Protein AF-A0A969IH11-F1 (afdb_monomer)

Secondary structure (DSSP, 8-state):
-TTTT----EE-SSSSTTGGGSTT-TTS-----TT-B-SS-HHHHSBTTBPPPTTS-SS-BHHHHHHHHHHHHHHTT-GGGEETT--EEEEEE-TT-BTTB--EEEEETTS-EEEES-------STTS----HHHHTT--SEEEEGGG---GGGGTT-EEEEE--SHHHHHHHHHHTTTSSEEEEE-SSPPP---GGGS---TT-------------------TTTT--S-------------------PPPSS--PEEEEE---

Solvent-accessible surface area (backbone atoms only — not comparable to full-atom values): 16886 Å² total; per-residue (Å²): 94,65,92,76,70,47,91,72,80,42,75,34,57,22,87,67,75,42,60,49,33,30,64,83,34,85,54,74,45,33,41,38,32,80,82,39,52,54,90,56,48,42,86,78,67,37,55,96,90,48,76,74,64,90,86,58,55,64,46,32,37,32,65,55,47,20,50,50,48,37,52,51,32,57,75,72,61,43,60,87,33,45,42,53,65,36,42,74,74,47,80,44,77,31,94,78,42,39,96,93,49,53,30,33,30,37,30,35,77,86,71,51,73,49,76,40,70,73,85,84,89,80,86,77,77,84,59,72,79,87,82,58,60,85,72,46,64,92,49,90,51,51,68,42,52,46,57,76,44,50,60,50,77,83,45,51,62,20,38,36,38,32,38,38,74,33,70,68,23,51,50,50,49,61,58,32,45,86,48,24,70,39,66,46,71,44,61,96,64,89,75,89,85,77,66,75,66,79,72,65,53,60,94,90,58,86,76,78,88,74,85,79,84,86,75,87,77,79,76,68,76,77,61,98,70,79,83,82,78,85,75,93,80,81,88,83,88,88,84,88,83,88,75,95,71,81,88,74,87,77,85,67,101,57,99,59,60,39,35,36,36,44,13,72,125

Sequence (265 aa):
MLEAGFDVTLYEIGSCVGGLWVYNNDNQRSSAYKTLHINTARDLTAFSDHPFRPDVQPFPNHRDMATYLRSYAERFGLVSRVRFNTRITRVNAAASYTPEKPRWQLETEHGETHEHDTVIVASGHLTKPLEVPMFRDGFKGRYLHSHYYKDPAEFAGQRICVVGVGNSALDIASDVCPAAERAVLVARSRPLIIPKLMFAGRSGIWPSLSTSRGCRWRCATVCCASLYGWCRATSASSVFRRRARRFTLRPTPTSSTISTIAAWW

Mean predicted aligned error: 12.08 Å

Nearest PDB structures (foldseek):
  7al4-assembly2_C  TM=9.121E-01  e=3.841E-13  Felis catus
  5nmx-assembly1_A-2  TM=8.747E-01  e=7.423E-12  Zonocerus variegatus
  6wpu-assembly1_A  TM=8.185E-01  e=4.346E-13  Allium sativum
  5nmw-assembly1_A-2  TM=8.897E-01  e=2.119E-11  Zonocerus variegatus
  1vqw-assembly1_B  TM=8.539E-01  e=1.121E-10  Schizosaccharomyces pombe

Structure (mmCIF, N/CA/C/O backbone):
data_AF-A0A969IH11-F1
#
_entry.id   AF-A0A969IH11-F1
#
loop_
_atom_site.group_PDB
_atom_site.id
_atom_site.type_symbol
_atom_site.label_atom_id
_atom_site.label_alt_id
_atom_site.label_comp_id
_atom_site.label_asym_id
_atom_site.label_entity_id
_atom_site.label_seq_id
_atom_site.pdbx_PDB_ins_code
_atom_site.Cartn_x
_atom_site.Cartn_y
_atom_site.Cartn_z
_atom_site.occupancy
_atom_site.B_iso_or_equiv
_atom_site.auth_seq_id
_atom_site.auth_comp_id
_atom_site.auth_asym_id
_atom_site.auth_atom_id
_atom_site.pdbx_PDB_model_num
ATOM 1 N N . MET A 1 1 ? -9.152 -8.380 17.990 1.00 92.56 1 MET A N 1
ATOM 2 C CA . MET A 1 1 ? -10.084 -7.397 18.592 1.00 92.56 1 MET A CA 1
ATOM 3 C C . MET A 1 1 ? -11.515 -7.906 18.554 1.00 92.56 1 MET A C 1
ATOM 5 O O . MET A 1 1 ? -12.026 -8.211 19.616 1.00 92.56 1 MET A O 1
ATOM 9 N N . LEU A 1 2 ? -12.131 -8.094 17.380 1.00 94.88 2 LEU A N 1
ATOM 10 C CA . LEU A 1 2 ? -13.502 -8.632 17.316 1.00 94.88 2 LEU A CA 1
ATOM 11 C C . LEU A 1 2 ? -13.642 -10.020 17.961 1.00 94.88 2 LEU A C 1
ATOM 13 O O . LEU A 1 2 ? -14.551 -10.228 18.749 1.00 94.88 2 LEU A O 1
ATOM 17 N N . GLU A 1 3 ? -12.704 -10.934 17.698 1.00 94.25 3 GLU A N 1
ATOM 18 C CA . GLU A 1 3 ? -12.667 -12.260 18.343 1.00 94.25 3 GLU A CA 1
ATOM 19 C C . GLU A 1 3 ? -12.571 -12.177 19.877 1.00 94.25 3 GLU A C 1
ATOM 21 O O . GLU A 1 3 ? -13.127 -13.005 20.585 1.00 94.25 3 GLU A O 1
ATOM 26 N N . ALA A 1 4 ? -11.925 -11.130 20.396 1.00 95.75 4 ALA A N 1
ATOM 27 C CA . ALA A 1 4 ? -11.818 -10.868 21.829 1.00 95.75 4 ALA A CA 1
ATOM 28 C C . ALA A 1 4 ? -13.012 -10.062 22.388 1.00 95.75 4 ALA A C 1
ATOM 30 O O . ALA A 1 4 ? -12.962 -9.613 23.528 1.00 95.75 4 ALA A O 1
ATOM 31 N N . GLY A 1 5 ? -14.072 -9.854 21.596 1.00 96.12 5 GLY A N 1
ATOM 32 C CA . GLY A 1 5 ? -15.312 -9.204 22.028 1.00 96.12 5 GLY A CA 1
ATOM 33 C C . GLY A 1 5 ? -15.284 -7.673 22.065 1.00 96.12 5 GLY A C 1
ATOM 34 O O . GLY A 1 5 ? -16.211 -7.070 22.596 1.00 96.12 5 GLY A O 1
ATOM 35 N N . PHE A 1 6 ? -14.254 -7.027 21.510 1.00 96.19 6 PHE A N 1
ATOM 36 C CA . PHE A 1 6 ? -14.197 -5.563 21.453 1.00 96.19 6 PHE A CA 1
ATOM 37 C C . PHE A 1 6 ? -15.127 -5.005 20.374 1.00 96.19 6 PHE A C 1
ATOM 39 O O . PHE A 1 6 ? -15.189 -5.548 19.267 1.00 96.19 6 PHE A O 1
ATOM 46 N N . ASP A 1 7 ? -15.762 -3.866 20.656 1.00 96.12 7 ASP A N 1
ATOM 47 C CA . ASP A 1 7 ? -16.355 -3.045 19.604 1.00 96.12 7 ASP A CA 1
ATOM 48 C C . ASP A 1 7 ? -15.259 -2.250 18.884 1.00 96.12 7 ASP A C 1
ATOM 50 O O . ASP A 1 7 ? -14.401 -1.625 19.508 1.00 96.12 7 ASP A O 1
ATOM 54 N N . VAL A 1 8 ? -15.242 -2.330 17.556 1.00 97.38 8 VAL A N 1
ATOM 55 C CA . VAL A 1 8 ? -14.145 -1.820 16.727 1.00 97.38 8 VAL A CA 1
ATOM 56 C C . VAL A 1 8 ? -14.706 -0.941 15.626 1.00 97.38 8 VAL A C 1
ATOM 58 O O . VAL A 1 8 ? -15.557 -1.379 14.848 1.00 97.38 8 VAL A O 1
ATOM 61 N N . THR A 1 9 ? -14.137 0.259 15.525 1.00 97.81 9 THR A N 1
ATOM 62 C CA . THR A 1 9 ? -14.270 1.163 14.380 1.00 97.81 9 THR A CA 1
ATOM 63 C C . THR A 1 9 ? -12.914 1.297 13.693 1.00 97.81 9 THR A C 1
ATOM 65 O O . THR A 1 9 ? -11.896 1.518 14.349 1.00 97.81 9 THR A O 1
ATOM 68 N N . LEU A 1 10 ? -12.893 1.160 12.370 1.00 97.94 10 LEU A N 1
ATOM 69 C CA . LEU A 1 10 ? -11.707 1.343 11.535 1.00 97.94 10 LEU A CA 1
ATOM 70 C C . LEU A 1 10 ? -11.838 2.670 10.781 1.00 97.94 10 LEU A C 1
ATOM 72 O O . LEU A 1 10 ? -12.921 2.994 10.304 1.00 97.94 10 LEU A O 1
ATOM 76 N N . TYR A 1 11 ? -10.745 3.413 10.635 1.00 97.94 11 TYR A N 1
ATOM 77 C CA . TYR A 1 11 ? -10.706 4.652 9.855 1.00 97.94 11 TYR A CA 1
ATOM 78 C C . TYR A 1 11 ? -9.736 4.480 8.688 1.00 97.94 11 TYR A C 1
ATOM 80 O O . TYR A 1 11 ? -8.573 4.132 8.901 1.00 97.94 11 TYR A O 1
ATOM 88 N N . GLU A 1 12 ? -10.212 4.711 7.467 1.00 97.62 12 GLU A N 1
ATOM 89 C CA . GLU A 1 12 ? -9.428 4.600 6.236 1.00 97.62 12 GLU A CA 1
ATOM 90 C C . GLU A 1 12 ? -9.580 5.883 5.417 1.00 97.62 12 GLU A C 1
ATOM 92 O O . GLU A 1 12 ? -10.676 6.418 5.263 1.00 97.62 12 GLU A O 1
ATOM 97 N N . ILE A 1 13 ? -8.462 6.376 4.884 1.00 96.69 13 ILE A N 1
ATOM 98 C CA . ILE A 1 13 ? -8.421 7.606 4.089 1.00 96.69 13 ILE A CA 1
ATOM 99 C C . ILE A 1 13 ? -8.955 7.410 2.668 1.00 96.69 13 ILE A C 1
ATOM 101 O O . ILE A 1 13 ? -9.423 8.374 2.075 1.00 96.69 13 ILE A O 1
ATOM 105 N N . GLY A 1 14 ? -8.847 6.205 2.108 1.00 96.19 14 GLY A N 1
ATOM 106 C CA . GLY A 1 14 ? -9.389 5.862 0.792 1.00 96.19 14 GLY A CA 1
ATOM 107 C C . GLY A 1 14 ? -10.811 5.311 0.843 1.00 96.19 14 GLY A C 1
ATOM 108 O O . GLY A 1 14 ? -11.419 5.179 1.910 1.00 96.19 14 GLY A O 1
ATOM 109 N N . SER A 1 15 ? -11.317 4.919 -0.325 1.00 96.88 15 SER A N 1
ATOM 110 C CA . SER A 1 15 ? -12.649 4.312 -0.475 1.00 96.88 15 SER A CA 1
ATOM 111 C C . SER A 1 15 ? -12.667 2.787 -0.351 1.00 96.88 15 SER A C 1
ATOM 113 O O . SER A 1 15 ? -13.733 2.175 -0.430 1.00 96.88 15 SER A O 1
ATOM 115 N N . CYS A 1 16 ? -11.508 2.138 -0.193 1.00 96.19 16 CYS A N 1
ATOM 116 C CA . CYS A 1 16 ? -11.437 0.681 -0.200 1.00 96.19 16 CYS A CA 1
ATOM 117 C C . CYS A 1 16 ? -10.335 0.094 0.688 1.00 96.19 16 CYS A C 1
ATOM 119 O O . CYS A 1 16 ? -9.309 0.710 0.972 1.00 96.19 16 CYS A O 1
ATOM 121 N N . VAL A 1 17 ? -10.548 -1.161 1.092 1.00 97.00 17 VAL A N 1
ATOM 122 C CA . VAL A 1 17 ? -9.555 -1.967 1.810 1.00 97.00 17 VAL A CA 1
ATOM 123 C C . VAL A 1 17 ? -8.437 -2.398 0.860 1.00 97.00 17 VAL A C 1
ATOM 125 O O . VAL A 1 17 ? -8.683 -2.780 -0.285 1.00 97.00 17 VAL A O 1
ATOM 128 N N . GLY A 1 18 ? -7.207 -2.407 1.376 1.00 95.62 18 GLY A N 1
ATOM 129 C CA . GLY A 1 18 ? -6.041 -3.008 0.721 1.00 95.62 18 GLY A CA 1
ATOM 130 C C . GLY A 1 18 ? -4.798 -2.119 0.726 1.00 95.62 18 GLY A C 1
ATOM 131 O O . GLY A 1 18 ? -3.691 -2.626 0.540 1.00 95.62 18 GLY A O 1
ATOM 132 N N . GLY A 1 19 ? -4.959 -0.814 0.973 1.00 95.75 19 GLY A N 1
ATOM 133 C CA . GLY A 1 19 ? -3.852 0.126 1.159 1.00 95.75 19 GLY A CA 1
ATOM 134 C C . GLY A 1 19 ? -2.856 0.099 -0.004 1.00 95.75 19 GLY A C 1
ATOM 135 O O . GLY A 1 19 ? -3.216 0.404 -1.142 1.00 95.75 19 GLY A O 1
ATOM 136 N N . LEU A 1 20 ? -1.612 -0.295 0.290 1.00 95.62 20 LEU A N 1
ATOM 137 C CA . LEU A 1 20 ? -0.512 -0.422 -0.674 1.00 95.62 20 LEU A CA 1
ATOM 138 C C . LEU A 1 20 ? -0.867 -1.280 -1.897 1.00 95.62 20 LEU A C 1
ATOM 140 O O . LEU A 1 20 ? -0.436 -0.971 -2.999 1.00 95.62 20 LEU A O 1
ATOM 144 N N . TRP A 1 21 ? -1.619 -2.364 -1.720 1.00 97.12 21 TRP A N 1
ATOM 145 C CA . TRP A 1 21 ? -1.827 -3.356 -2.781 1.00 97.12 21 TRP A CA 1
ATOM 146 C C . TRP A 1 21 ? -2.818 -2.905 -3.857 1.00 97.12 21 TRP A C 1
ATOM 148 O O . TRP A 1 21 ? -2.827 -3.433 -4.972 1.00 97.12 21 TRP A O 1
ATOM 158 N N . VAL A 1 22 ? -3.635 -1.898 -3.551 1.00 97.25 22 VAL A N 1
ATOM 159 C CA . VAL A 1 22 ? -4.550 -1.301 -4.521 1.00 97.25 22 VAL A CA 1
ATOM 160 C C . VAL A 1 22 ? -3.733 -0.407 -5.454 1.00 97.25 22 VAL A C 1
ATOM 162 O O . VAL A 1 22 ? -3.164 0.605 -5.045 1.00 97.25 22 VAL A O 1
ATOM 165 N N . TYR A 1 23 ? -3.633 -0.796 -6.722 1.00 95.75 23 TYR A N 1
ATOM 166 C CA . TYR A 1 23 ? -2.979 0.014 -7.749 1.00 95.75 23 TYR A CA 1
ATOM 167 C C . TYR A 1 23 ? -3.839 1.232 -8.082 1.00 95.75 23 TYR A C 1
ATOM 169 O O . TYR A 1 23 ? -5.051 1.100 -8.219 1.00 95.75 23 TYR A O 1
ATOM 177 N N . ASN A 1 24 ? -3.207 2.403 -8.205 1.00 93.12 24 ASN A N 1
ATOM 178 C CA . ASN A 1 24 ? -3.891 3.696 -8.337 1.00 93.12 24 ASN A CA 1
ATOM 179 C C . ASN A 1 24 ? -4.959 3.921 -7.254 1.00 93.12 24 ASN A C 1
ATOM 181 O O . ASN A 1 24 ? -6.045 4.414 -7.541 1.00 93.12 24 ASN A O 1
ATOM 185 N N . ASN A 1 25 ? -4.639 3.538 -6.013 1.00 95.31 25 ASN A N 1
ATOM 186 C CA . ASN A 1 25 ? -5.503 3.785 -4.865 1.00 95.31 25 ASN A CA 1
ATOM 187 C C . ASN A 1 25 ? -5.822 5.286 -4.747 1.00 95.31 25 ASN A C 1
ATOM 189 O O . ASN A 1 25 ? -4.922 6.128 -4.840 1.00 95.31 25 ASN A O 1
ATOM 193 N N . ASP A 1 26 ? -7.092 5.603 -4.517 1.00 95.00 26 ASP A N 1
ATOM 194 C CA . ASP A 1 26 ? -7.599 6.968 -4.381 1.00 95.00 26 ASP A CA 1
ATOM 195 C C . ASP A 1 26 ? -7.070 7.676 -3.129 1.00 95.00 26 ASP A C 1
ATOM 197 O O . ASP A 1 26 ? -7.027 8.904 -3.081 1.00 95.00 26 ASP A O 1
ATOM 201 N N . ASN A 1 27 ? -6.545 6.914 -2.167 1.00 91.88 27 ASN A N 1
ATOM 202 C CA . ASN A 1 27 ? -5.847 7.465 -1.015 1.00 91.88 27 ASN A CA 1
ATOM 203 C C . ASN A 1 27 ? -4.507 8.154 -1.337 1.00 91.88 27 ASN A C 1
ATOM 205 O O . ASN A 1 27 ? -3.906 8.751 -0.442 1.00 91.88 27 ASN A O 1
ATOM 209 N N . GLN A 1 28 ? -4.016 8.052 -2.580 1.00 88.94 28 GLN A N 1
ATOM 210 C CA . GLN A 1 28 ? -2.757 8.642 -3.064 1.00 88.94 28 GLN A CA 1
ATOM 211 C C . GLN A 1 28 ? -1.500 8.217 -2.282 1.00 88.94 28 GLN A C 1
ATOM 213 O O . GLN A 1 28 ? -0.451 8.847 -2.395 1.00 88.94 28 GLN A O 1
ATOM 218 N N . ARG A 1 29 ? -1.578 7.146 -1.484 1.00 91.69 29 ARG A N 1
ATOM 219 C CA . ARG A 1 29 ? -0.455 6.623 -0.686 1.00 91.69 29 ARG A CA 1
ATOM 220 C C . ARG A 1 29 ? 0.123 5.322 -1.225 1.00 91.69 29 ARG A C 1
ATOM 222 O O . ARG A 1 29 ? 1.175 4.882 -0.762 1.00 91.69 29 ARG A O 1
ATOM 229 N N . SER A 1 30 ? -0.565 4.691 -2.172 1.00 93.94 30 SER A N 1
ATOM 230 C CA . SER A 1 30 ? -0.134 3.429 -2.764 1.00 93.94 30 SER A CA 1
ATOM 231 C C . SER A 1 30 ? 1.056 3.610 -3.711 1.00 93.94 30 SER A C 1
ATOM 233 O O . SER A 1 30 ? 0.957 4.248 -4.765 1.00 93.94 30 SER A O 1
ATOM 235 N N . SER A 1 31 ? 2.162 2.947 -3.375 1.00 93.88 31 SER A N 1
ATOM 236 C CA . SER A 1 31 ? 3.339 2.799 -4.233 1.00 93.88 31 SER A CA 1
ATOM 237 C C . SER A 1 31 ? 3.291 1.561 -5.132 1.00 93.88 31 SER A C 1
ATOM 239 O O . SER A 1 31 ? 4.293 1.234 -5.765 1.00 93.88 31 SER A O 1
ATOM 241 N N . ALA A 1 32 ? 2.146 0.872 -5.236 1.00 96.19 32 ALA A N 1
ATOM 242 C CA . ALA A 1 32 ? 2.030 -0.245 -6.166 1.00 96.19 32 ALA A CA 1
ATOM 243 C C . ALA A 1 32 ? 2.231 0.212 -7.614 1.00 96.19 32 ALA A C 1
ATOM 245 O O . ALA A 1 32 ? 1.678 1.228 -8.052 1.00 96.19 32 ALA A O 1
ATOM 246 N N . TYR A 1 33 ? 2.984 -0.596 -8.352 1.00 96.44 33 TYR A N 1
ATOM 247 C CA . TYR A 1 33 ? 3.178 -0.517 -9.794 1.00 96.44 33 TYR A CA 1
ATOM 248 C C . TYR A 1 33 ? 2.605 -1.767 -10.466 1.00 96.44 33 TYR A C 1
ATOM 250 O O . TYR A 1 33 ? 2.371 -2.790 -9.822 1.00 96.44 33 TYR A O 1
ATOM 258 N N . LYS A 1 34 ? 2.340 -1.677 -11.770 1.00 96.81 34 LYS A N 1
ATOM 259 C CA . LYS A 1 34 ? 1.560 -2.665 -12.535 1.00 96.81 34 LYS A CA 1
ATOM 260 C C . LYS A 1 34 ? 2.131 -4.087 -12.487 1.00 96.81 34 LYS A C 1
ATOM 262 O O . LYS A 1 34 ? 1.384 -5.058 -12.535 1.00 96.81 34 LYS A O 1
ATOM 267 N N . THR A 1 35 ? 3.448 -4.197 -12.397 1.00 96.50 35 THR A N 1
ATOM 268 C CA . THR A 1 35 ? 4.234 -5.439 -12.360 1.00 96.50 35 THR A CA 1
ATOM 269 C C . THR A 1 35 ? 4.549 -5.913 -10.937 1.00 96.50 35 THR A C 1
ATOM 271 O O . THR A 1 35 ? 5.214 -6.935 -10.774 1.00 96.50 35 THR A O 1
ATOM 274 N N . LEU A 1 36 ? 4.063 -5.225 -9.894 1.00 97.00 36 LEU A N 1
ATOM 275 C CA . LEU A 1 36 ? 4.374 -5.553 -8.502 1.00 97.00 36 LEU A CA 1
ATOM 276 C C . LEU A 1 36 ? 3.849 -6.944 -8.123 1.00 97.00 36 LEU A C 1
ATOM 278 O O . LEU A 1 36 ? 2.645 -7.213 -8.180 1.00 97.00 36 LEU A O 1
ATOM 282 N N . HIS A 1 37 ? 4.768 -7.787 -7.655 1.00 96.25 37 HIS A N 1
ATOM 283 C CA . HIS A 1 37 ? 4.487 -9.074 -7.029 1.00 96.25 37 HIS A CA 1
ATOM 284 C C . HIS A 1 37 ? 5.099 -9.107 -5.639 1.00 96.25 37 HIS A C 1
ATOM 286 O O . HIS A 1 37 ? 6.206 -8.607 -5.426 1.00 96.25 37 HIS A O 1
ATOM 292 N N . ILE A 1 38 ? 4.424 -9.771 -4.708 1.00 94.69 38 ILE A N 1
ATOM 293 C CA . ILE A 1 38 ? 4.992 -9.997 -3.385 1.00 94.69 38 ILE A CA 1
ATOM 294 C C . ILE A 1 38 ? 6.293 -10.819 -3.471 1.00 94.69 38 ILE A C 1
ATOM 296 O O . ILE A 1 38 ? 6.541 -11.569 -4.425 1.00 94.69 38 ILE A O 1
ATOM 300 N N . ASN A 1 39 ? 7.182 -10.628 -2.501 1.00 92.56 39 ASN A N 1
ATOM 301 C CA . ASN A 1 39 ? 8.475 -11.310 -2.422 1.00 92.56 39 ASN A CA 1
ATOM 302 C C . ASN A 1 39 ? 8.447 -12.586 -1.560 1.00 92.56 39 ASN A C 1
ATOM 304 O O . ASN A 1 39 ? 9.386 -13.373 -1.630 1.00 92.56 39 ASN A O 1
ATOM 308 N N . THR A 1 40 ? 7.379 -12.812 -0.799 1.00 92.19 40 THR A N 1
ATOM 309 C CA . THR A 1 40 ? 7.124 -14.012 0.008 1.00 92.19 40 THR A CA 1
ATOM 310 C C . THR A 1 40 ? 6.112 -14.930 -0.676 1.00 92.19 40 THR A C 1
ATOM 312 O O . THR A 1 40 ? 5.247 -14.472 -1.418 1.00 92.19 40 THR A O 1
ATOM 315 N N . ALA A 1 41 ? 6.213 -16.241 -0.449 1.00 92.94 41 ALA A N 1
ATOM 316 C CA . ALA A 1 41 ? 5.248 -17.189 -1.005 1.00 92.94 41 ALA A CA 1
ATOM 317 C C . ALA A 1 41 ? 3.837 -16.934 -0.441 1.00 92.94 41 ALA A C 1
ATOM 319 O O . ALA A 1 41 ? 3.694 -16.541 0.723 1.00 92.94 41 ALA A O 1
ATOM 320 N N . ARG A 1 42 ? 2.796 -17.193 -1.244 1.00 93.94 42 ARG A N 1
ATOM 321 C CA . ARG A 1 42 ? 1.388 -16.978 -0.861 1.00 93.94 42 ARG A CA 1
ATOM 322 C C . ARG A 1 42 ? 1.040 -17.717 0.433 1.00 93.94 42 ARG A C 1
ATOM 324 O O . ARG A 1 42 ? 0.462 -17.125 1.334 1.00 93.94 42 ARG A O 1
ATOM 331 N N . ASP A 1 43 ? 1.488 -18.965 0.564 1.00 91.12 43 ASP A N 1
ATOM 332 C CA . ASP A 1 43 ? 1.146 -19.833 1.695 1.00 91.12 43 ASP A CA 1
ATOM 333 C C . ASP A 1 43 ? 1.846 -19.383 2.992 1.00 91.12 43 ASP A C 1
ATOM 335 O O . ASP A 1 43 ? 1.360 -19.658 4.081 1.00 91.12 43 ASP A O 1
ATOM 339 N N . LEU A 1 44 ? 2.956 -18.639 2.881 1.00 93.56 44 LEU A N 1
ATOM 340 C CA . LEU A 1 44 ? 3.642 -18.009 4.019 1.0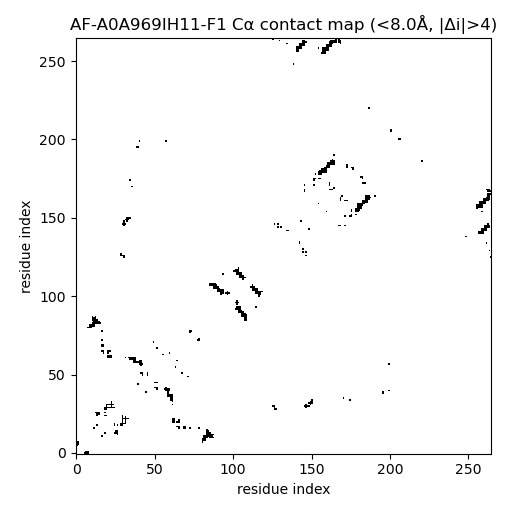0 93.56 44 LEU A CA 1
ATOM 341 C C . LEU A 1 44 ? 3.084 -16.622 4.363 1.00 93.56 44 LEU A C 1
ATOM 343 O O . LEU A 1 44 ? 3.362 -16.101 5.438 1.00 93.56 44 LEU A O 1
ATOM 347 N N . THR A 1 45 ? 2.359 -15.998 3.435 1.00 94.69 45 THR A N 1
ATOM 348 C CA . THR A 1 45 ? 1.797 -14.650 3.613 1.00 94.69 45 THR A CA 1
ATOM 349 C C . THR A 1 45 ? 0.337 -14.689 4.059 1.00 94.69 45 THR A C 1
ATOM 351 O O . THR A 1 45 ? -0.168 -13.705 4.596 1.00 94.69 45 THR A O 1
ATOM 354 N N . ALA A 1 46 ? -0.358 -15.799 3.812 1.00 96.88 46 ALA A N 1
ATOM 355 C CA . ALA A 1 46 ? -1.754 -15.961 4.181 1.00 96.88 46 ALA A CA 1
ATOM 356 C C . ALA A 1 46 ? -1.962 -15.745 5.688 1.00 96.88 46 ALA A C 1
ATOM 358 O O . ALA A 1 46 ? -1.122 -16.098 6.516 1.00 96.88 46 ALA A O 1
ATOM 359 N N . PHE A 1 47 ? -3.122 -15.195 6.033 1.00 97.44 47 PHE A N 1
ATOM 360 C CA . PHE A 1 47 ? -3.622 -15.219 7.395 1.00 97.44 47 PHE A CA 1
ATOM 361 C C . PHE A 1 47 ? -3.907 -16.681 7.735 1.00 97.44 47 PHE A C 1
ATOM 363 O O . PHE A 1 47 ? -4.366 -17.450 6.887 1.00 97.44 47 PHE A O 1
ATOM 370 N N . SER A 1 48 ? -3.614 -17.071 8.972 1.00 96.06 48 SER A N 1
ATOM 371 C CA . SER A 1 48 ? -3.660 -18.469 9.419 1.00 96.06 48 SER A CA 1
ATOM 372 C C . SER A 1 48 ? -5.018 -19.147 9.212 1.00 96.06 48 SER A C 1
ATOM 374 O O . SER A 1 48 ? -5.087 -20.364 9.081 1.00 96.06 48 SER A O 1
ATOM 376 N N . ASP A 1 49 ? -6.091 -18.366 9.181 1.00 96.31 49 ASP A N 1
ATOM 377 C CA . ASP A 1 49 ? -7.490 -18.778 9.098 1.00 96.31 49 ASP A CA 1
ATOM 378 C C . ASP A 1 49 ? -8.163 -18.399 7.765 1.00 96.31 49 ASP A C 1
ATOM 380 O O . ASP A 1 49 ? -9.379 -18.571 7.610 1.00 96.31 49 ASP A O 1
ATOM 384 N N . HIS A 1 50 ? -7.392 -17.896 6.793 1.00 97.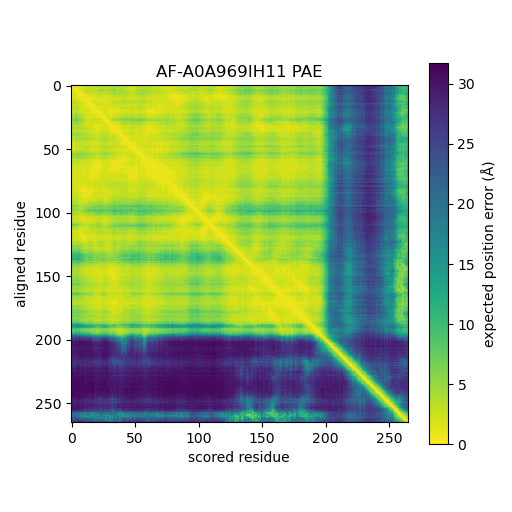31 50 HIS A N 1
ATOM 385 C CA . HIS A 1 50 ? -7.888 -17.482 5.480 1.00 97.31 50 HIS A CA 1
ATOM 386 C C . HIS A 1 50 ? -6.829 -17.713 4.391 1.00 97.31 50 HIS A C 1
ATOM 388 O O . HIS A 1 50 ? -5.988 -16.849 4.147 1.00 97.31 50 HIS A O 1
ATOM 394 N N . PRO A 1 51 ? -6.828 -18.876 3.718 1.00 97.06 51 PRO A N 1
ATOM 395 C CA . PRO A 1 51 ? -5.867 -19.157 2.657 1.00 97.06 51 PRO A CA 1
ATOM 396 C C . PRO A 1 51 ? -6.169 -18.361 1.377 1.00 97.06 51 PRO A C 1
ATOM 398 O O . PRO A 1 51 ? -7.306 -17.970 1.107 1.00 97.06 51 PRO A O 1
ATOM 401 N N . PHE A 1 52 ? -5.150 -18.174 0.534 1.00 97.06 52 PHE A N 1
ATOM 402 C CA . PHE A 1 52 ? -5.357 -17.699 -0.838 1.00 97.06 52 PHE A CA 1
ATOM 403 C C . PHE A 1 52 ? -6.181 -18.706 -1.650 1.00 97.06 52 PHE A C 1
ATOM 405 O O . PHE A 1 52 ? -6.160 -19.910 -1.387 1.00 97.06 52 PHE A O 1
ATOM 412 N N . ARG A 1 53 ? -6.861 -18.226 -2.698 1.00 95.06 53 ARG A N 1
ATOM 413 C CA . ARG A 1 53 ? -7.531 -19.123 -3.645 1.00 95.06 53 ARG A CA 1
ATOM 414 C C . ARG A 1 53 ? -6.511 -20.049 -4.335 1.00 95.06 53 ARG A C 1
ATOM 416 O O . ARG A 1 53 ? -5.398 -19.601 -4.631 1.00 95.06 53 ARG A O 1
ATOM 423 N N . PRO A 1 54 ? -6.877 -21.306 -4.655 1.00 92.81 54 PRO A N 1
ATOM 424 C CA . PRO A 1 54 ? -5.940 -22.281 -5.220 1.00 92.81 54 PRO A CA 1
ATOM 425 C C . PRO A 1 54 ? -5.292 -21.859 -6.546 1.00 92.81 54 PRO A C 1
ATOM 427 O O . PRO A 1 54 ? -4.161 -22.264 -6.819 1.00 92.81 54 PRO A O 1
ATOM 430 N N . ASP A 1 55 ? -5.985 -21.038 -7.340 1.00 94.25 55 ASP A N 1
ATOM 431 C CA . ASP A 1 55 ? -5.575 -20.552 -8.661 1.00 94.25 55 ASP A CA 1
ATOM 432 C C . ASP A 1 55 ? -4.596 -19.365 -8.627 1.00 94.25 55 ASP A C 1
ATOM 434 O O . ASP A 1 55 ? -4.006 -19.026 -9.653 1.00 94.25 55 ASP A O 1
ATOM 438 N N . VAL A 1 56 ? -4.371 -18.751 -7.461 1.00 95.25 56 VAL A N 1
ATOM 439 C CA . VAL A 1 56 ? -3.423 -17.635 -7.313 1.00 95.25 56 VAL A CA 1
ATOM 440 C C . VAL A 1 56 ? -1.990 -18.137 -7.487 1.00 95.25 56 VAL A C 1
ATOM 442 O O . VAL A 1 56 ? -1.596 -19.135 -6.900 1.00 95.25 56 VAL A O 1
ATOM 445 N N . GLN A 1 57 ? -1.158 -17.439 -8.247 1.00 94.25 57 GLN A N 1
ATOM 446 C CA . GLN A 1 57 ? 0.251 -17.814 -8.417 1.00 94.25 57 GLN A CA 1
ATOM 447 C C . GLN A 1 57 ? 1.036 -17.886 -7.080 1.00 94.25 57 GLN A C 1
ATOM 449 O O . GLN A 1 57 ? 0.675 -17.207 -6.117 1.00 94.25 57 GLN A O 1
ATOM 454 N N . PRO A 1 58 ? 2.152 -18.646 -7.000 1.00 93.94 58 PRO A N 1
ATOM 455 C CA . PRO A 1 58 ? 2.929 -18.790 -5.762 1.00 93.94 58 PRO A CA 1
ATOM 456 C C . PRO A 1 58 ? 3.419 -17.472 -5.149 1.00 93.94 58 PRO A C 1
ATOM 458 O O . PRO A 1 58 ? 3.566 -17.390 -3.934 1.00 93.94 58 PRO A O 1
ATOM 461 N N . PHE A 1 59 ? 3.648 -16.448 -5.975 1.00 95.56 59 PHE A N 1
ATOM 462 C CA . PHE A 1 59 ? 3.985 -15.088 -5.553 1.00 95.56 59 PHE A CA 1
ATOM 463 C C . PHE A 1 59 ? 2.914 -14.132 -6.090 1.00 95.56 59 PHE A C 1
ATOM 465 O O . PHE A 1 59 ? 3.062 -13.657 -7.211 1.00 95.56 59 PHE A O 1
ATOM 472 N N . PRO A 1 60 ? 1.819 -13.897 -5.348 1.00 96.88 60 PRO A N 1
ATOM 473 C CA . PRO A 1 60 ? 0.683 -13.090 -5.784 1.00 96.88 60 PRO A CA 1
ATOM 474 C C . PRO A 1 60 ? 1.090 -11.720 -6.345 1.00 96.88 60 PRO A C 1
ATOM 476 O O . PRO A 1 60 ? 1.978 -11.048 -5.805 1.00 96.88 60 PRO A O 1
ATOM 479 N N . ASN A 1 61 ? 0.421 -11.280 -7.413 1.00 97.19 61 ASN A N 1
ATOM 480 C CA . ASN A 1 61 ? 0.567 -9.901 -7.878 1.00 97.19 61 ASN A CA 1
ATOM 481 C C . ASN A 1 61 ? -0.242 -8.947 -6.983 1.00 97.19 61 ASN A C 1
ATOM 483 O O . ASN A 1 61 ? -1.019 -9.363 -6.120 1.00 97.19 61 ASN A O 1
ATOM 487 N N . HIS A 1 62 ? -0.089 -7.643 -7.202 1.00 97.62 62 HIS A N 1
ATOM 488 C CA . HIS A 1 62 ? -0.791 -6.644 -6.402 1.00 97.62 62 HIS A CA 1
ATOM 489 C C . HIS A 1 62 ? -2.332 -6.769 -6.449 1.00 97.62 62 HIS A C 1
ATOM 491 O O . HIS A 1 62 ? -3.000 -6.480 -5.457 1.00 97.62 62 HIS A O 1
ATOM 497 N N . ARG A 1 63 ? -2.914 -7.241 -7.564 1.00 97.38 63 ARG A N 1
ATOM 498 C CA . ARG A 1 63 ? -4.368 -7.451 -7.716 1.00 97.38 63 ARG A CA 1
ATOM 499 C C . ARG A 1 63 ? -4.840 -8.650 -6.907 1.00 97.38 63 ARG A C 1
ATOM 501 O O . ARG A 1 63 ? -5.874 -8.562 -6.244 1.00 97.38 63 ARG A O 1
ATOM 508 N N . ASP A 1 64 ? -4.070 -9.734 -6.935 1.00 97.94 64 ASP A N 1
ATOM 509 C CA . ASP A 1 64 ? -4.331 -10.937 -6.147 1.00 97.94 64 ASP A CA 1
ATOM 510 C C . ASP A 1 64 ? -4.299 -10.599 -4.649 1.00 97.94 64 ASP A C 1
ATOM 512 O O . ASP A 1 64 ? -5.213 -10.964 -3.912 1.00 97.94 64 ASP A O 1
ATOM 516 N N . MET A 1 65 ? -3.305 -9.814 -4.211 1.00 98.12 65 MET A N 1
ATOM 517 C CA . MET A 1 65 ? -3.200 -9.337 -2.826 1.00 98.12 65 MET A CA 1
ATOM 518 C C . MET A 1 65 ? -4.366 -8.427 -2.423 1.00 98.12 65 MET A C 1
ATOM 520 O O . MET A 1 65 ? -4.944 -8.611 -1.353 1.00 98.12 65 MET A O 1
ATOM 524 N N . ALA A 1 66 ? -4.746 -7.463 -3.267 1.00 97.81 66 ALA A N 1
ATOM 525 C CA . ALA A 1 66 ? -5.884 -6.585 -2.989 1.00 97.81 66 ALA A CA 1
ATOM 526 C C . ALA A 1 66 ? -7.202 -7.374 -2.887 1.00 97.81 66 ALA A C 1
ATOM 528 O O . ALA A 1 66 ? -8.000 -7.135 -1.980 1.00 97.81 66 ALA A O 1
ATOM 529 N N . THR A 1 67 ? -7.404 -8.349 -3.778 1.00 97.88 67 THR A N 1
ATOM 530 C CA . THR A 1 67 ? -8.570 -9.248 -3.761 1.00 97.88 67 THR A CA 1
ATOM 531 C C . THR A 1 67 ? -8.587 -10.099 -2.497 1.00 97.88 67 THR A C 1
ATOM 533 O O . THR A 1 67 ? -9.615 -10.207 -1.833 1.00 97.88 67 THR A O 1
ATOM 536 N N . TYR A 1 68 ? -7.436 -10.656 -2.125 1.00 98.31 68 TYR A N 1
ATOM 537 C CA . TYR A 1 68 ? -7.271 -11.449 -0.915 1.00 98.31 68 TYR A CA 1
ATOM 538 C C . TYR A 1 68 ? -7.617 -10.648 0.352 1.00 98.31 68 TYR A C 1
ATOM 540 O O . TYR A 1 68 ? -8.471 -11.076 1.129 1.00 98.31 68 TYR A O 1
ATOM 548 N N . LEU A 1 69 ? -7.047 -9.450 0.522 1.00 98.12 69 LEU A N 1
ATOM 549 C CA . LEU A 1 69 ? -7.316 -8.595 1.686 1.00 98.12 69 LEU A CA 1
ATOM 550 C C . LEU A 1 69 ? -8.782 -8.154 1.764 1.00 98.12 69 LEU A C 1
ATOM 552 O O . LEU A 1 69 ? -9.358 -8.123 2.851 1.00 98.12 69 LEU A O 1
ATOM 556 N N . ARG A 1 70 ? -9.402 -7.854 0.618 1.00 97.81 70 ARG A N 1
ATOM 557 C CA . ARG A 1 70 ? -10.834 -7.547 0.558 1.00 97.81 70 ARG A CA 1
ATOM 558 C C . ARG A 1 70 ? -11.682 -8.748 0.969 1.00 97.81 70 ARG A C 1
ATOM 560 O O . ARG A 1 70 ? -12.547 -8.594 1.821 1.00 97.81 70 ARG A O 1
ATOM 567 N N . SER A 1 71 ? -11.384 -9.936 0.441 1.00 98.00 71 SER A N 1
ATOM 568 C CA . SER A 1 71 ? -12.121 -11.160 0.783 1.00 98.00 71 SER A CA 1
ATOM 569 C C . SER A 1 71 ? -12.019 -11.509 2.271 1.00 98.00 71 SER A C 1
ATOM 571 O O . SER A 1 71 ? -12.994 -11.963 2.862 1.00 98.00 71 SER A O 1
ATOM 573 N N . TYR A 1 72 ? -10.867 -11.241 2.897 1.00 98.19 72 TYR A N 1
ATOM 574 C CA . TYR A 1 72 ? -10.698 -11.376 4.341 1.00 98.19 72 TYR A CA 1
ATOM 575 C C . TYR A 1 72 ? -11.608 -10.391 5.086 1.00 98.19 72 TYR A C 1
ATOM 577 O O . TYR A 1 72 ? -12.377 -10.781 5.963 1.00 98.19 72 TYR A O 1
ATOM 585 N N . ALA A 1 73 ? -11.574 -9.113 4.700 1.00 97.88 73 ALA A N 1
ATOM 586 C CA . ALA A 1 73 ? -12.407 -8.088 5.318 1.00 97.88 73 ALA A CA 1
ATOM 587 C C . ALA A 1 73 ? -13.910 -8.377 5.176 1.00 97.88 73 ALA A C 1
ATOM 589 O O . ALA A 1 73 ? -14.665 -8.133 6.114 1.00 97.88 73 ALA A O 1
ATOM 590 N N . GLU A 1 74 ? -14.350 -8.908 4.037 1.00 97.31 74 GLU A N 1
ATOM 591 C CA . GLU A 1 74 ? -15.742 -9.308 3.806 1.00 97.31 74 GLU A CA 1
ATOM 592 C C . GLU A 1 74 ? -16.126 -10.523 4.656 1.00 97.31 74 GLU A C 1
ATOM 594 O O . GLU A 1 74 ? -17.124 -10.474 5.375 1.00 97.31 74 GLU A O 1
ATOM 599 N N . ARG A 1 75 ? -15.306 -11.584 4.643 1.00 97.06 75 ARG A N 1
ATOM 600 C CA . ARG A 1 75 ? -15.568 -12.831 5.380 1.00 97.06 75 ARG A CA 1
ATOM 601 C C . ARG A 1 75 ? -15.752 -12.604 6.878 1.00 97.06 75 ARG A C 1
ATOM 603 O O . ARG A 1 75 ? -16.609 -13.237 7.487 1.00 97.06 75 ARG A O 1
ATOM 610 N N . PHE A 1 76 ? -14.959 -11.709 7.458 1.00 96.44 76 PHE A N 1
ATOM 611 C CA . PHE A 1 76 ? -14.987 -11.409 8.890 1.00 96.44 76 PHE A CA 1
ATOM 612 C C . PHE A 1 76 ? -15.821 -10.169 9.244 1.00 96.44 76 PHE A C 1
ATOM 614 O O . PHE A 1 76 ? -15.737 -9.673 10.367 1.00 96.44 76 PHE A O 1
ATOM 621 N N . GLY A 1 77 ? -16.622 -9.648 8.305 1.00 95.62 77 GLY A N 1
ATOM 622 C CA . GLY A 1 77 ? -17.527 -8.523 8.562 1.00 95.62 77 GLY A CA 1
ATOM 623 C C . GLY A 1 77 ? -16.811 -7.228 8.961 1.00 95.62 77 GLY A C 1
ATOM 624 O O . GLY A 1 77 ? -17.353 -6.427 9.719 1.00 95.62 77 GLY A O 1
ATOM 625 N N . LEU A 1 78 ? -15.579 -7.022 8.487 1.00 96.88 78 LEU A N 1
ATOM 626 C CA . LEU A 1 78 ? -14.785 -5.828 8.781 1.00 96.88 78 LEU A CA 1
ATOM 627 C C . LEU A 1 78 ? -15.228 -4.633 7.938 1.00 96.88 78 LEU A C 1
ATOM 629 O O . LEU A 1 78 ? -15.169 -3.509 8.421 1.00 96.88 78 LEU A O 1
ATOM 633 N N . VAL A 1 79 ? -15.688 -4.859 6.701 1.00 96.56 79 VAL A N 1
ATOM 634 C CA . VAL A 1 79 ? -16.028 -3.779 5.752 1.00 96.56 79 VAL A CA 1
ATOM 635 C C . VAL A 1 79 ? -17.077 -2.822 6.324 1.00 96.56 79 VAL A C 1
ATOM 637 O O . VAL A 1 79 ? -16.912 -1.612 6.217 1.00 96.56 79 VAL A O 1
ATOM 640 N N . SER A 1 80 ? -18.110 -3.339 6.994 1.00 95.88 80 SER A N 1
ATOM 641 C CA . SER A 1 80 ? -19.169 -2.525 7.611 1.00 95.88 80 SER A CA 1
ATOM 642 C C . SER A 1 80 ? -18.700 -1.700 8.815 1.00 95.88 80 SER A C 1
ATOM 644 O O . SER A 1 80 ? -19.410 -0.799 9.254 1.00 95.88 80 SER A O 1
ATOM 646 N N . ARG A 1 81 ? -17.511 -1.992 9.351 1.00 96.94 81 ARG A N 1
ATOM 647 C CA . ARG A 1 81 ? -16.897 -1.289 10.487 1.00 96.94 81 ARG A CA 1
ATOM 648 C C . ARG A 1 81 ? -15.875 -0.243 10.055 1.00 96.94 81 ARG A C 1
ATOM 650 O O . ARG A 1 81 ? -15.329 0.463 10.904 1.00 96.94 81 ARG A O 1
ATOM 657 N N . VAL A 1 82 ? -15.588 -0.156 8.756 1.00 97.94 82 VAL A N 1
ATOM 658 C CA . VAL A 1 82 ? -14.675 0.840 8.202 1.00 97.94 82 VAL A CA 1
ATOM 659 C C . VAL A 1 82 ? -15.439 2.115 7.877 1.00 97.94 82 VAL A C 1
ATOM 661 O O . VAL A 1 82 ? -16.377 2.123 7.085 1.00 97.94 82 VAL A O 1
ATOM 664 N N . ARG A 1 83 ? -14.978 3.220 8.453 1.00 97.56 83 ARG A N 1
ATOM 665 C CA . ARG A 1 83 ? -15.286 4.573 8.007 1.00 97.56 83 ARG A CA 1
ATOM 666 C C . ARG A 1 83 ? -14.285 4.951 6.922 1.00 97.56 83 ARG A C 1
ATOM 668 O O . ARG A 1 83 ? -13.148 5.325 7.212 1.00 97.56 83 ARG A O 1
ATOM 675 N N . PHE A 1 84 ? -14.703 4.758 5.675 1.00 97.81 84 PHE A N 1
ATOM 676 C CA . PHE A 1 84 ? -13.941 5.147 4.489 1.00 97.81 84 PHE A CA 1
ATOM 677 C C . PHE A 1 84 ? -13.926 6.665 4.310 1.00 97.81 84 PHE A C 1
ATOM 679 O O . PHE A 1 84 ? -14.744 7.373 4.900 1.00 97.81 84 PHE A O 1
ATOM 686 N N . ASN A 1 85 ? -13.008 7.156 3.475 1.00 97.00 85 ASN A N 1
ATOM 687 C CA . ASN A 1 85 ? -12.829 8.583 3.191 1.00 97.00 85 ASN A CA 1
ATOM 688 C C . ASN A 1 85 ? -12.708 9.437 4.467 1.00 97.00 85 ASN A C 1
ATOM 690 O O . ASN A 1 85 ? -13.180 10.567 4.514 1.00 97.00 85 ASN A O 1
ATOM 694 N N . THR A 1 86 ? -12.128 8.873 5.529 1.00 97.44 86 THR A N 1
ATOM 695 C CA . THR A 1 86 ? -12.041 9.518 6.840 1.00 97.44 86 THR A CA 1
ATOM 696 C C . THR A 1 86 ? -10.587 9.588 7.281 1.00 97.44 86 THR A C 1
ATOM 698 O O . THR A 1 86 ? -10.031 8.649 7.859 1.00 97.44 86 THR A O 1
ATOM 701 N N . ARG A 1 87 ? -9.942 10.727 7.022 1.00 97.00 87 ARG A N 1
ATOM 702 C CA . ARG A 1 87 ? -8.577 10.975 7.488 1.00 97.00 87 ARG A CA 1
ATOM 703 C C . ARG A 1 87 ? -8.555 11.411 8.936 1.00 97.00 87 ARG A C 1
ATOM 705 O O . ARG A 1 87 ? -9.052 12.480 9.260 1.00 97.00 87 ARG A O 1
ATOM 712 N N . ILE A 1 88 ? -7.858 10.644 9.768 1.00 97.88 88 ILE A N 1
ATOM 713 C CA . ILE A 1 88 ? -7.466 11.083 11.108 1.00 97.88 88 ILE A CA 1
ATOM 714 C C . ILE A 1 88 ? -6.231 11.985 11.003 1.00 97.88 88 ILE A C 1
ATOM 716 O O . ILE A 1 88 ? -5.203 11.584 10.448 1.00 97.88 88 ILE A O 1
ATOM 720 N N . THR A 1 89 ? -6.336 13.208 11.517 1.00 97.31 89 THR A N 1
ATOM 721 C CA . THR A 1 89 ? -5.271 14.224 11.503 1.00 97.31 89 THR A CA 1
ATOM 722 C C . THR A 1 89 ? -4.548 14.321 12.840 1.00 97.31 89 THR A C 1
ATOM 724 O O . THR A 1 89 ? -3.348 14.605 12.854 1.00 97.31 89 THR A O 1
ATOM 727 N N . ARG A 1 90 ? -5.241 14.047 13.955 1.00 97.50 90 ARG A N 1
ATOM 728 C CA . ARG A 1 90 ? -4.666 14.042 15.307 1.00 97.50 90 ARG A CA 1
ATOM 729 C C . ARG A 1 90 ? -5.222 12.911 16.164 1.00 97.50 90 ARG A C 1
ATOM 731 O O . ARG A 1 90 ? -6.370 12.502 16.010 1.00 97.50 90 ARG A O 1
ATOM 738 N N . VAL A 1 91 ? -4.385 12.446 17.088 1.00 97.69 91 VAL A N 1
ATOM 739 C CA . VAL A 1 91 ? -4.742 11.530 18.174 1.00 97.69 91 VAL A CA 1
ATOM 740 C C . VAL A 1 91 ? -4.180 12.131 19.456 1.00 97.69 91 VAL A C 1
ATOM 742 O O . VAL A 1 91 ? -2.963 12.240 19.594 1.00 97.69 91 VAL A O 1
ATOM 745 N N . ASN A 1 92 ? -5.057 12.537 20.367 1.00 97.00 92 ASN A N 1
ATOM 746 C CA . ASN A 1 92 ? -4.700 13.164 21.637 1.00 97.00 92 ASN A CA 1
ATOM 747 C C . ASN A 1 92 ? -5.311 12.377 22.802 1.00 97.00 92 ASN A C 1
ATOM 749 O O . ASN A 1 92 ? -6.293 11.656 22.624 1.00 97.00 92 ASN A O 1
ATOM 753 N N . ALA A 1 93 ? -4.767 12.540 24.008 1.00 96.94 93 ALA A N 1
ATOM 754 C CA . ALA A 1 93 ? -5.489 12.142 25.212 1.00 96.94 93 ALA A CA 1
ATOM 755 C C . ALA A 1 93 ? -6.765 12.996 25.333 1.00 96.94 93 ALA A C 1
ATOM 757 O O . ALA A 1 93 ? -6.716 14.213 25.143 1.00 96.94 93 ALA A O 1
ATOM 758 N N . ALA A 1 94 ? -7.903 12.362 25.608 1.00 96.44 94 ALA A N 1
ATOM 759 C CA . ALA A 1 94 ? -9.156 13.067 25.849 1.00 96.44 94 ALA A CA 1
ATOM 760 C C . ALA A 1 94 ? -9.105 13.808 27.193 1.00 96.44 94 ALA A C 1
ATOM 762 O O . ALA A 1 94 ? -8.323 13.465 28.078 1.00 96.44 94 ALA A O 1
ATOM 763 N N . ALA A 1 95 ? -9.990 14.789 27.384 1.00 95.06 95 ALA A N 1
ATOM 764 C CA . ALA A 1 95 ? -10.078 15.526 28.648 1.00 95.06 95 ALA A CA 1
ATOM 765 C C . ALA A 1 95 ? -10.396 14.618 29.854 1.00 95.06 95 ALA A C 1
ATOM 767 O O . ALA A 1 95 ? -10.021 14.925 30.980 1.00 95.06 95 ALA A O 1
ATOM 768 N N . SER A 1 96 ? -11.071 13.492 29.610 1.00 94.38 96 SER A N 1
ATOM 769 C CA . SER A 1 96 ? -11.432 12.473 30.599 1.00 94.38 96 SER A CA 1
ATOM 770 C C . SER A 1 96 ? -10.360 11.395 30.812 1.00 94.38 96 SER A C 1
ATOM 772 O O . SER A 1 96 ? -10.594 10.463 31.579 1.00 94.38 96 SER A O 1
ATOM 774 N N . TYR A 1 97 ? -9.206 11.488 30.143 1.00 96.44 97 TYR A N 1
ATOM 775 C CA . TYR A 1 97 ? -8.134 10.501 30.259 1.00 96.44 97 TYR A CA 1
ATOM 776 C C . TYR A 1 97 ? -7.599 10.430 31.695 1.00 96.44 97 TYR A C 1
ATOM 778 O O . TYR A 1 97 ? -7.152 11.437 32.250 1.00 96.44 97 TYR A O 1
ATOM 786 N N . THR A 1 98 ? -7.524 9.220 32.252 1.00 95.25 98 THR A N 1
ATOM 787 C CA . THR A 1 98 ? -6.662 8.919 33.405 1.00 95.25 98 THR A CA 1
ATOM 788 C C . THR A 1 98 ? -5.797 7.690 33.107 1.00 95.25 98 THR A C 1
ATOM 790 O O . THR A 1 98 ? -6.170 6.879 32.258 1.00 95.25 98 THR A O 1
ATOM 793 N N . PRO A 1 99 ? -4.641 7.505 33.774 1.00 92.31 99 PRO A N 1
ATOM 794 C CA . PRO A 1 99 ? -3.834 6.293 33.608 1.00 92.31 99 PRO A CA 1
ATOM 795 C C . PRO A 1 99 ? -4.604 4.991 33.889 1.00 92.31 99 PRO A C 1
ATOM 797 O O . PRO A 1 99 ? -4.338 3.973 33.257 1.00 92.31 99 PRO A O 1
ATOM 800 N N . GLU A 1 100 ? -5.581 5.025 34.799 1.00 95.38 100 GLU A N 1
ATOM 801 C CA . GLU A 1 100 ? -6.439 3.889 35.164 1.00 95.38 100 GLU A CA 1
ATOM 802 C C . GLU A 1 100 ? -7.615 3.699 34.193 1.00 95.38 100 GLU A C 1
ATOM 804 O O . GLU A 1 100 ? -8.164 2.601 34.097 1.00 95.38 100 GLU A O 1
ATOM 809 N N . LYS A 1 101 ? -8.018 4.762 33.484 1.00 94.38 101 LYS A N 1
ATOM 810 C CA . LYS A 1 101 ? -9.093 4.771 32.480 1.00 94.38 101 LYS A CA 1
ATOM 811 C C . LYS A 1 101 ? -8.643 5.552 31.237 1.00 94.38 101 LYS A C 1
ATOM 813 O O . LYS A 1 101 ? -9.024 6.717 31.070 1.00 94.38 101 LYS A O 1
ATOM 818 N N . PRO A 1 102 ? -7.818 4.939 30.368 1.00 95.12 102 PRO A N 1
ATOM 819 C CA . PRO A 1 102 ? -7.342 5.593 29.159 1.00 95.12 102 PRO A CA 1
ATOM 820 C C . PRO A 1 102 ? -8.503 5.990 28.252 1.00 95.12 102 PRO A C 1
ATOM 822 O O . PRO A 1 102 ? -9.425 5.211 28.014 1.00 95.12 102 PRO A O 1
ATOM 825 N N . ARG A 1 103 ? -8.433 7.207 27.717 1.00 97.62 103 ARG A N 1
ATOM 826 C CA . ARG A 1 103 ? -9.408 7.722 26.760 1.00 97.62 103 ARG A CA 1
ATOM 827 C C . ARG A 1 103 ? -8.729 8.599 25.723 1.00 97.62 103 ARG A C 1
ATOM 829 O O . ARG A 1 103 ? -8.053 9.567 26.061 1.00 97.62 103 ARG A O 1
ATOM 836 N N . TRP A 1 104 ? -8.915 8.281 24.455 1.00 98.00 104 TRP A N 1
ATOM 837 C CA . TRP A 1 104 ? -8.267 8.961 23.341 1.00 98.00 104 TRP A CA 1
ATOM 838 C C . TRP A 1 104 ? -9.294 9.707 22.513 1.00 98.00 104 TRP A C 1
ATOM 840 O O . TRP A 1 104 ? -10.368 9.177 22.254 1.00 98.00 104 TRP A O 1
ATOM 850 N N . GLN A 1 105 ? -8.943 10.905 22.064 1.00 97.94 105 GLN A N 1
ATOM 851 C CA . GLN A 1 105 ? -9.724 11.697 21.128 1.00 97.94 105 GLN A CA 1
ATOM 852 C C . GLN A 1 105 ? -9.016 11.722 19.772 1.00 97.94 105 GLN A C 1
ATOM 854 O O . GLN A 1 105 ? -7.844 12.094 19.665 1.00 97.94 105 GLN A O 1
ATOM 859 N N . LEU A 1 106 ? -9.741 11.323 18.735 1.00 98.06 106 LEU A N 1
ATOM 860 C CA . LEU A 1 106 ? -9.335 11.379 17.339 1.00 98.06 106 LEU A CA 1
ATOM 861 C C . LEU A 1 106 ? -9.995 12.593 16.693 1.00 98.06 106 LEU A C 1
ATOM 863 O O . LEU A 1 106 ? -11.188 12.809 16.889 1.00 98.06 106 LEU A O 1
ATOM 867 N N . GLU A 1 107 ? -9.235 13.338 15.899 1.00 98.06 107 GLU A N 1
ATOM 868 C CA . GLU A 1 107 ? -9.727 14.447 15.074 1.00 98.06 107 GLU A CA 1
ATOM 869 C C . GLU A 1 107 ? -9.666 14.036 13.600 1.00 98.06 107 GLU A C 1
ATOM 871 O O . GLU A 1 107 ? -8.636 13.529 13.137 1.00 98.06 107 GLU A O 1
ATOM 876 N N . THR A 1 108 ? -10.759 14.236 12.864 1.00 97.69 108 THR A N 1
ATOM 877 C CA . THR A 1 108 ? -10.804 14.015 11.416 1.00 97.69 108 THR A CA 1
ATOM 878 C C . THR A 1 108 ? -10.376 15.268 10.648 1.00 97.69 108 THR A C 1
ATOM 880 O O . THR A 1 108 ? -10.343 16.374 11.186 1.00 97.69 108 THR A O 1
ATOM 883 N N . GLU A 1 109 ? -10.066 15.139 9.357 1.00 96.00 109 GLU A N 1
ATOM 884 C CA . GLU A 1 109 ? -9.752 16.300 8.509 1.00 96.00 109 GLU A CA 1
ATOM 885 C C . GLU A 1 109 ? -10.930 17.266 8.311 1.00 96.00 109 GLU A C 1
ATOM 887 O O . GLU A 1 109 ? -10.713 18.423 7.960 1.00 96.00 109 GLU A O 1
ATOM 892 N N . HIS A 1 110 ? -12.156 16.813 8.582 1.00 93.94 110 HIS A N 1
ATOM 893 C CA . HIS A 1 110 ? -13.372 17.624 8.532 1.00 93.94 110 HIS A CA 1
ATOM 894 C C . HIS A 1 110 ? -13.733 18.258 9.886 1.00 93.94 110 HIS A C 1
ATOM 896 O O . HIS A 1 110 ? -14.776 18.897 10.002 1.00 93.94 110 HIS A O 1
ATOM 902 N N . GLY A 1 111 ? -12.876 18.109 10.903 1.00 94.25 111 GLY A N 1
ATOM 903 C CA . GLY A 1 111 ? -13.073 18.688 12.234 1.00 94.25 111 GLY A CA 1
ATOM 904 C C . GLY A 1 111 ? -13.997 17.880 13.150 1.00 94.25 111 GLY A C 1
ATOM 905 O O . GLY A 1 111 ? -14.268 18.310 14.269 1.00 94.25 111 GLY A O 1
ATOM 906 N N . GLU A 1 112 ? -14.469 16.710 12.714 1.00 96.44 112 GLU A N 1
ATOM 907 C CA . GLU A 1 112 ? -15.217 15.794 13.578 1.00 96.44 112 GLU A CA 1
ATOM 908 C C . GLU A 1 112 ? -14.285 15.174 14.619 1.00 96.44 112 GLU A C 1
ATOM 910 O O . GLU A 1 112 ? -13.132 14.843 14.324 1.00 96.44 112 GLU A O 1
ATOM 915 N N . THR A 1 113 ? -14.799 14.964 15.828 1.00 96.62 113 THR A N 1
ATOM 916 C CA . THR A 1 113 ? -14.060 14.296 16.897 1.00 96.62 113 THR A CA 1
ATOM 917 C C . THR A 1 113 ? -14.736 12.998 17.317 1.00 96.62 113 THR A C 1
ATOM 919 O O . THR A 1 113 ? -15.963 12.878 17.359 1.00 96.62 113 THR A O 1
ATOM 922 N N . HIS A 1 114 ? -13.919 11.992 17.619 1.00 96.81 114 HIS A N 1
ATOM 923 C CA . HIS A 1 114 ? -14.380 10.689 18.086 1.00 96.81 114 HIS A CA 1
ATOM 924 C C . HIS A 1 114 ? -13.525 10.222 19.251 1.00 96.81 114 HIS A C 1
ATOM 926 O O . HIS A 1 114 ? -12.302 10.331 19.200 1.00 96.81 114 HIS A O 1
ATOM 932 N N . GLU A 1 115 ? -14.154 9.666 20.280 1.00 97.06 115 GLU A N 1
ATOM 933 C CA . GLU A 1 115 ? -13.431 9.134 21.426 1.00 97.06 115 GLU A CA 1
ATOM 934 C C . GLU A 1 115 ? -13.426 7.610 21.459 1.00 97.06 115 GLU A C 1
ATOM 936 O O . GLU A 1 115 ? -14.439 6.977 21.166 1.00 97.06 115 GLU A O 1
ATOM 941 N N . HIS A 1 116 ? -12.291 7.039 21.863 1.00 97.12 116 HIS A N 1
ATOM 942 C CA . HIS A 1 116 ? -12.068 5.597 21.959 1.00 97.12 116 HIS A CA 1
ATOM 943 C C . HIS A 1 116 ? -11.243 5.261 23.202 1.00 97.12 116 HIS A C 1
ATOM 945 O O . HIS A 1 116 ? -10.369 6.027 23.604 1.00 97.12 116 HIS A O 1
ATOM 951 N N . ASP A 1 117 ? -11.473 4.090 23.790 1.00 96.50 117 ASP A N 1
ATOM 952 C CA . ASP A 1 117 ? -10.709 3.630 24.962 1.00 96.50 117 ASP A CA 1
ATOM 953 C C . ASP A 1 117 ? -9.289 3.188 24.580 1.00 96.50 117 ASP A C 1
ATOM 955 O O . ASP A 1 117 ? -8.352 3.227 25.374 1.00 96.50 117 ASP A O 1
ATOM 959 N N . THR A 1 118 ? -9.098 2.759 23.332 1.00 95.31 118 THR A N 1
ATOM 960 C CA . THR A 1 118 ? -7.814 2.290 22.804 1.00 95.31 118 THR A CA 1
ATOM 961 C C . THR A 1 118 ? -7.680 2.667 21.337 1.00 95.31 118 THR A C 1
ATOM 963 O O . THR A 1 118 ? -8.648 2.624 20.581 1.00 95.31 118 THR A O 1
ATOM 966 N N . VAL A 1 119 ? -6.458 3.006 20.924 1.00 97.00 119 VAL A N 1
ATOM 967 C CA . VAL A 1 119 ? -6.133 3.359 19.540 1.00 97.00 119 VAL A CA 1
ATOM 968 C C . VAL A 1 119 ? -4.985 2.489 19.055 1.00 97.00 119 VAL A C 1
ATOM 970 O O . VAL A 1 119 ? -3.935 2.419 19.689 1.00 97.00 119 VAL A O 1
ATOM 973 N N . ILE A 1 120 ? -5.178 1.848 17.903 1.00 97.06 120 ILE A N 1
ATOM 974 C CA . ILE A 1 120 ? -4.135 1.099 17.200 1.00 97.06 120 ILE A CA 1
ATOM 975 C C . ILE A 1 120 ? -3.816 1.847 15.909 1.00 97.06 120 ILE A C 1
ATOM 977 O O . ILE A 1 120 ? -4.691 2.058 15.070 1.00 97.06 120 ILE A O 1
ATOM 981 N N . VAL A 1 121 ? -2.553 2.236 15.734 1.00 96.50 121 VAL A N 1
ATOM 982 C CA . VAL A 1 121 ? -2.098 2.931 14.526 1.00 96.50 121 VAL A CA 1
ATOM 983 C C . VAL A 1 121 ? -1.568 1.912 13.520 1.00 96.50 121 VAL A C 1
ATOM 985 O O . VAL A 1 121 ? -0.516 1.313 13.725 1.00 96.50 121 VAL A O 1
ATOM 988 N N . ALA A 1 122 ? -2.289 1.747 12.410 1.00 95.56 122 ALA A N 1
ATOM 989 C CA . ALA A 1 122 ? -1.961 0.817 11.326 1.00 95.56 122 ALA A CA 1
ATOM 990 C C . ALA A 1 122 ? -1.751 1.532 9.972 1.00 95.56 122 ALA A C 1
ATOM 992 O O . ALA A 1 122 ? -2.084 1.005 8.916 1.00 95.56 122 ALA A O 1
ATOM 993 N N . SER A 1 123 ? -1.198 2.749 9.990 1.00 92.94 123 SER A N 1
ATOM 994 C CA . SER A 1 123 ? -1.073 3.629 8.811 1.00 92.94 123 SER A CA 1
ATOM 995 C C . SER A 1 123 ? 0.022 3.235 7.807 1.00 92.94 123 SER A C 1
ATOM 997 O O . SER A 1 123 ? 0.108 3.824 6.727 1.00 92.94 123 SER A O 1
ATOM 999 N N . GLY A 1 124 ? 0.854 2.244 8.140 1.00 91.81 124 GLY A N 1
ATOM 1000 C CA . GLY A 1 124 ? 1.998 1.829 7.328 1.00 91.81 124 GLY A CA 1
ATOM 1001 C C . GLY A 1 124 ? 3.137 2.861 7.299 1.00 91.81 124 GLY A C 1
ATOM 1002 O O . GLY A 1 124 ? 3.027 3.961 7.832 1.00 91.81 124 GLY A O 1
ATOM 1003 N N . HIS A 1 125 ? 4.267 2.492 6.686 1.00 89.69 125 HIS A N 1
ATOM 1004 C CA . HIS A 1 125 ? 5.479 3.331 6.651 1.00 89.69 125 HIS A CA 1
ATOM 1005 C C . HIS A 1 125 ? 6.025 3.602 5.236 1.00 89.69 125 HIS A C 1
ATOM 1007 O O . HIS A 1 125 ? 6.845 4.496 5.061 1.00 89.69 125 HIS A O 1
ATOM 1013 N N . LEU A 1 126 ? 5.546 2.894 4.206 1.00 89.81 126 LEU A N 1
ATOM 1014 C CA . LEU A 1 126 ? 6.062 2.971 2.826 1.00 89.81 126 LEU A CA 1
ATOM 1015 C C . LEU A 1 126 ? 5.357 4.029 1.952 1.00 89.81 126 LEU A C 1
ATOM 1017 O O . LEU A 1 126 ? 5.254 3.877 0.733 1.00 89.81 126 LEU A O 1
ATOM 1021 N N . THR A 1 127 ? 4.837 5.093 2.569 1.00 88.62 127 THR A N 1
ATOM 1022 C CA . THR A 1 127 ? 3.976 6.080 1.890 1.00 88.62 127 THR A CA 1
ATOM 1023 C C . THR A 1 127 ? 4.661 7.412 1.604 1.00 88.62 127 THR A C 1
ATOM 1025 O O . THR A 1 127 ? 4.222 8.133 0.718 1.00 88.62 127 THR A O 1
ATOM 1028 N N . LYS A 1 128 ? 5.703 7.782 2.357 1.00 90.94 128 LYS A N 1
ATOM 1029 C CA . LYS A 1 128 ? 6.427 9.046 2.167 1.00 90.94 128 LYS A CA 1
ATOM 1030 C C . LYS A 1 128 ? 7.804 8.747 1.568 1.00 90.94 128 LYS A C 1
ATOM 1032 O O . LYS A 1 128 ? 8.626 8.165 2.272 1.00 90.94 128 LYS A O 1
ATOM 1037 N N . PRO A 1 129 ? 8.073 9.124 0.307 1.00 91.44 129 PRO A N 1
ATOM 1038 C CA . PRO A 1 129 ? 9.369 8.869 -0.307 1.00 91.44 129 PRO A CA 1
ATOM 1039 C C . PRO A 1 129 ? 10.474 9.690 0.365 1.00 91.44 129 PRO A C 1
ATOM 1041 O O . PRO A 1 129 ? 10.275 10.856 0.723 1.00 91.44 129 PRO A O 1
ATOM 1044 N N . LEU A 1 130 ? 11.656 9.087 0.510 1.00 89.81 130 LEU A N 1
ATOM 1045 C CA . LEU A 1 130 ? 12.857 9.798 0.929 1.00 89.81 130 LEU A CA 1
ATOM 1046 C C . LEU A 1 130 ? 13.500 10.450 -0.296 1.00 89.81 130 LEU A C 1
ATOM 1048 O O . LEU A 1 130 ? 14.263 9.829 -1.036 1.00 89.81 130 LEU A O 1
ATOM 1052 N N . GLU A 1 131 ? 13.184 11.721 -0.508 1.00 88.75 131 GLU A N 1
ATOM 1053 C CA . GLU A 1 131 ? 13.774 12.484 -1.601 1.00 88.75 131 GLU A CA 1
ATOM 1054 C C . GLU A 1 131 ? 15.253 12.779 -1.345 1.00 88.75 131 GLU A C 1
ATOM 1056 O O . GLU A 1 131 ? 15.649 13.156 -0.240 1.00 88.75 131 GLU A O 1
ATOM 1061 N N . VAL A 1 132 ? 16.077 12.648 -2.389 1.00 87.06 132 VAL A N 1
ATOM 1062 C CA . VAL A 1 132 ? 17.520 12.908 -2.321 1.00 87.06 132 VAL A CA 1
ATOM 1063 C C . VAL A 1 132 ? 17.861 14.067 -3.262 1.00 87.06 132 VAL A C 1
ATOM 1065 O O . VAL A 1 132 ? 18.157 13.834 -4.439 1.00 87.06 132 VAL A O 1
ATOM 1068 N N . PRO A 1 133 ? 17.859 15.325 -2.768 1.00 87.50 133 PRO A N 1
ATOM 1069 C CA . PRO A 1 133 ? 18.045 16.514 -3.602 1.00 87.50 133 PRO A CA 1
ATOM 1070 C C . PRO A 1 133 ? 19.309 16.469 -4.464 1.00 87.50 133 PRO A C 1
ATOM 1072 O O . PRO A 1 133 ? 19.285 16.908 -5.602 1.00 87.50 133 PRO A O 1
ATOM 1075 N N . MET A 1 134 ? 20.388 15.835 -3.993 1.00 87.00 134 MET A N 1
ATOM 1076 C CA . MET A 1 134 ? 21.634 15.682 -4.757 1.00 87.00 134 MET A CA 1
ATOM 1077 C C . MET A 1 134 ? 21.465 14.970 -6.116 1.00 87.00 134 MET A C 1
ATOM 1079 O O . MET A 1 134 ? 22.258 15.220 -7.021 1.00 87.00 134 MET A O 1
ATOM 1083 N N . PHE A 1 135 ? 20.479 14.079 -6.275 1.00 83.81 135 PHE A N 1
ATOM 1084 C CA . PHE A 1 135 ? 20.208 13.414 -7.560 1.00 83.81 135 PHE A CA 1
ATOM 1085 C C . PHE A 1 135 ? 19.248 14.200 -8.457 1.00 83.81 135 PHE A C 1
ATOM 1087 O O . PHE A 1 135 ? 19.226 13.978 -9.666 1.00 83.81 135 PHE A O 1
ATOM 1094 N N . ARG A 1 136 ? 18.459 15.100 -7.870 1.00 84.50 136 ARG A N 1
ATOM 1095 C CA . ARG A 1 136 ? 17.454 15.909 -8.563 1.00 84.50 136 ARG A CA 1
ATOM 1096 C C . ARG A 1 136 ? 18.031 17.252 -9.006 1.00 84.50 136 ARG A C 1
ATOM 1098 O O . ARG A 1 136 ? 17.882 17.655 -10.156 1.00 84.50 136 ARG A O 1
ATOM 1105 N N . ASP A 1 137 ? 18.693 17.947 -8.094 1.00 88.75 137 ASP A N 1
ATOM 1106 C CA . ASP A 1 137 ? 19.106 19.331 -8.261 1.00 88.75 137 ASP A CA 1
ATOM 1107 C C . ASP A 1 137 ? 20.259 19.426 -9.274 1.00 88.75 137 ASP A C 1
ATOM 1109 O O . ASP A 1 137 ? 21.319 18.818 -9.121 1.00 88.75 137 ASP A O 1
ATOM 1113 N N . GLY A 1 138 ? 20.045 20.194 -10.345 1.00 87.00 138 GLY A N 1
ATOM 1114 C CA . GLY A 1 138 ? 21.011 20.355 -11.437 1.00 87.00 138 GLY A CA 1
ATOM 1115 C C . GLY A 1 138 ? 21.019 19.219 -12.468 1.00 87.00 138 GLY A C 1
ATOM 1116 O O . GLY A 1 138 ? 21.724 19.329 -13.476 1.00 87.00 138 GLY A O 1
ATOM 1117 N N . PHE A 1 139 ? 20.229 18.158 -12.273 1.00 90.62 139 PHE A N 1
ATOM 1118 C CA . PHE A 1 139 ? 19.996 17.152 -13.304 1.00 90.62 139 PHE A CA 1
ATOM 1119 C C . PHE A 1 139 ? 18.987 17.685 -14.330 1.00 90.62 139 PHE A C 1
ATOM 1121 O O . PHE A 1 139 ? 17.909 18.144 -13.975 1.00 90.62 139 PHE A O 1
ATOM 1128 N N . LYS A 1 140 ? 19.348 17.645 -15.618 1.00 91.38 140 LYS A N 1
ATOM 1129 C CA . LYS A 1 140 ? 18.501 18.163 -16.711 1.00 91.38 140 LYS A CA 1
ATOM 1130 C C . LYS A 1 140 ? 17.481 17.148 -17.241 1.00 91.38 140 LYS A C 1
ATOM 1132 O O . LYS A 1 140 ? 16.661 17.503 -18.078 1.00 91.38 140 LYS A O 1
ATOM 1137 N N . GLY A 1 141 ? 17.589 15.886 -16.828 1.00 91.19 141 GLY A N 1
ATOM 1138 C CA . GLY A 1 141 ? 16.656 14.829 -17.210 1.00 91.19 141 GLY A CA 1
ATOM 1139 C C . GLY A 1 141 ? 15.501 14.693 -16.221 1.00 91.19 141 GLY A C 1
ATOM 1140 O O . GLY A 1 141 ? 15.374 15.461 -15.268 1.00 91.19 141 GLY A O 1
ATOM 1141 N N . ARG A 1 142 ? 14.674 13.666 -16.418 1.00 92.69 142 ARG A N 1
ATOM 1142 C CA . ARG A 1 142 ? 13.565 13.364 -15.512 1.00 92.69 142 ARG A CA 1
ATOM 1143 C C . ARG A 1 142 ? 14.080 12.649 -14.270 1.00 92.69 142 ARG A C 1
ATOM 1145 O O . ARG A 1 142 ? 14.713 11.606 -14.383 1.00 92.69 142 ARG A O 1
ATOM 1152 N N . TYR A 1 143 ? 13.780 13.175 -13.092 1.00 93.44 143 TYR A N 1
ATOM 1153 C CA . TYR A 1 143 ? 13.998 12.489 -11.821 1.00 93.44 143 TYR A CA 1
ATOM 1154 C C . TYR A 1 143 ? 12.664 11.938 -11.304 1.00 93.44 143 TYR A C 1
ATOM 1156 O O . TYR A 1 143 ? 11.666 12.657 -11.308 1.00 93.44 143 TYR A O 1
ATOM 1164 N N . LEU A 1 144 ? 12.648 10.677 -10.868 1.00 94.25 144 LEU A N 1
ATOM 1165 C CA . LEU A 1 144 ? 11.463 10.004 -10.340 1.00 94.25 144 LEU A CA 1
ATOM 1166 C C . LEU A 1 144 ? 11.838 9.118 -9.145 1.00 94.25 144 LEU A C 1
ATOM 1168 O O . LEU A 1 144 ? 12.736 8.288 -9.250 1.00 94.25 144 LEU A O 1
ATOM 1172 N N . HIS A 1 145 ? 11.144 9.246 -8.016 1.00 94.94 145 HIS A N 1
ATOM 1173 C CA . HIS A 1 145 ? 11.265 8.268 -6.931 1.00 94.94 145 HIS A CA 1
ATOM 1174 C C . HIS A 1 145 ? 10.446 7.003 -7.249 1.00 94.94 145 HIS A C 1
ATOM 1176 O O . HIS A 1 145 ? 9.359 7.102 -7.814 1.00 94.94 145 HIS A O 1
ATOM 1182 N N . SER A 1 146 ? 10.912 5.818 -6.840 1.00 94.81 146 SER A N 1
ATOM 1183 C CA . SER A 1 146 ? 10.222 4.530 -7.073 1.00 94.81 146 SER A CA 1
ATOM 1184 C C . SER A 1 146 ? 8.766 4.494 -6.598 1.00 94.81 146 SER A C 1
ATOM 1186 O O . SER A 1 146 ? 7.939 3.843 -7.220 1.00 94.81 146 SER A O 1
ATOM 1188 N N . HIS A 1 147 ? 8.438 5.247 -5.547 1.00 94.56 147 HIS A N 1
ATOM 1189 C CA . HIS A 1 147 ? 7.066 5.438 -5.058 1.00 94.56 147 HIS A CA 1
ATOM 1190 C C . HIS A 1 147 ? 6.093 5.898 -6.164 1.00 94.56 147 HIS A C 1
ATOM 1192 O O . HIS A 1 147 ? 4.924 5.521 -6.158 1.00 94.56 147 HIS A O 1
ATOM 1198 N N . TYR A 1 148 ? 6.584 6.687 -7.123 1.00 94.62 148 TYR A N 1
ATOM 1199 C CA . TYR A 1 148 ? 5.804 7.238 -8.231 1.00 94.62 148 TYR A CA 1
ATOM 1200 C C . TYR A 1 148 ? 5.914 6.420 -9.526 1.00 94.62 148 TYR A C 1
ATOM 1202 O O . TYR A 1 148 ? 5.264 6.757 -10.511 1.00 94.62 148 TYR A O 1
ATOM 1210 N N . TYR A 1 149 ? 6.726 5.360 -9.560 1.00 95.69 149 TYR A N 1
ATOM 1211 C CA . TYR A 1 149 ? 6.789 4.457 -10.708 1.00 95.69 149 TYR A CA 1
ATOM 1212 C C . TYR A 1 149 ? 5.474 3.672 -10.830 1.00 95.69 149 TYR A C 1
ATOM 1214 O O . TYR A 1 149 ? 4.944 3.201 -9.823 1.00 95.69 149 TYR A O 1
ATOM 1222 N N . LYS A 1 150 ? 4.930 3.538 -12.051 1.00 95.38 150 LYS A N 1
ATOM 1223 C CA . LYS A 1 150 ? 3.627 2.883 -12.279 1.00 95.38 150 LYS A CA 1
ATOM 1224 C C . LYS A 1 150 ? 3.608 1.872 -13.418 1.00 95.38 150 LYS A C 1
ATOM 1226 O O . LYS A 1 150 ? 3.049 0.792 -13.217 1.00 95.38 150 LYS A O 1
ATOM 1231 N N . ASP A 1 151 ? 4.164 2.202 -14.581 1.00 95.94 151 ASP A N 1
ATOM 1232 C CA . ASP A 1 151 ? 4.138 1.337 -15.767 1.00 95.94 151 ASP A CA 1
ATOM 1233 C C . ASP A 1 151 ? 5.495 1.382 -16.502 1.00 95.94 151 ASP A C 1
ATOM 1235 O O . ASP A 1 151 ? 5.976 2.476 -16.812 1.00 95.94 151 ASP A O 1
ATOM 1239 N N . PRO A 1 152 ? 6.130 0.233 -16.810 1.00 95.12 152 PRO A N 1
ATOM 1240 C CA . PRO A 1 152 ? 7.367 0.207 -17.594 1.00 95.12 152 PRO A CA 1
ATOM 1241 C C . PRO A 1 152 ? 7.229 0.806 -18.996 1.00 95.12 152 PRO A C 1
ATOM 1243 O O . PRO A 1 152 ? 8.218 1.319 -19.524 1.00 95.12 152 PRO A O 1
ATOM 1246 N N . ALA A 1 153 ? 6.031 0.780 -19.594 1.00 95.38 153 ALA A N 1
ATOM 1247 C CA . ALA A 1 153 ? 5.794 1.302 -20.940 1.00 95.38 153 ALA A CA 1
ATOM 1248 C C . ALA A 1 153 ? 6.157 2.792 -21.068 1.00 95.38 153 ALA A C 1
ATOM 1250 O O . ALA A 1 153 ? 6.611 3.230 -22.122 1.00 95.38 153 ALA A O 1
ATOM 1251 N N . GLU A 1 154 ? 6.044 3.555 -19.976 1.00 94.00 154 GLU A N 1
ATOM 1252 C CA . GLU A 1 154 ? 6.407 4.975 -19.915 1.00 94.00 154 GLU A CA 1
ATOM 1253 C C . GLU A 1 154 ? 7.907 5.227 -20.161 1.00 94.00 154 GLU A C 1
ATOM 1255 O O . GLU A 1 154 ? 8.310 6.348 -20.470 1.00 94.00 154 GLU A O 1
ATOM 1260 N N . PHE A 1 155 ? 8.750 4.202 -20.025 1.00 94.19 155 PHE A N 1
ATOM 1261 C CA . PHE A 1 155 ? 10.206 4.313 -20.117 1.00 94.19 155 PHE A CA 1
ATOM 1262 C C . PHE A 1 155 ? 10.798 3.636 -21.362 1.00 94.19 155 PHE A C 1
ATOM 1264 O O . PHE A 1 155 ? 12.023 3.579 -21.508 1.00 94.19 1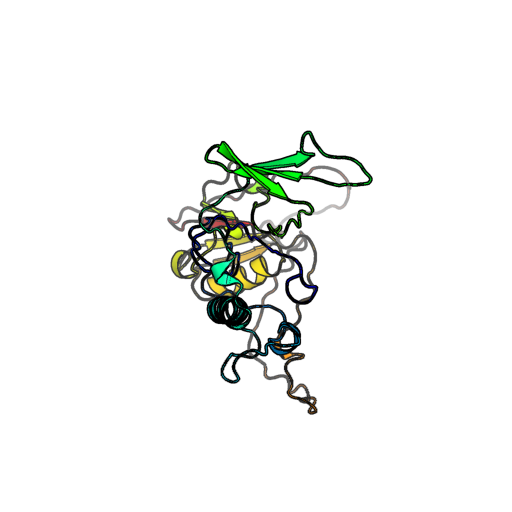55 PHE A O 1
ATOM 1271 N N . ALA A 1 156 ? 9.954 3.143 -22.270 1.00 94.88 156 ALA A N 1
ATOM 1272 C CA . ALA A 1 156 ? 10.397 2.519 -23.510 1.00 94.88 156 ALA A CA 1
ATOM 1273 C C . ALA A 1 156 ? 11.246 3.489 -24.357 1.00 94.88 156 ALA A C 1
ATOM 1275 O O . ALA A 1 156 ? 10.940 4.676 -24.470 1.00 94.88 156 ALA A O 1
ATOM 1276 N N . GLY A 1 157 ? 12.346 2.990 -24.923 1.00 95.12 157 GLY A N 1
ATOM 1277 C CA . GLY A 1 157 ? 13.280 3.761 -25.747 1.00 95.12 157 GLY A CA 1
ATOM 1278 C C . GLY A 1 157 ? 14.092 4.824 -24.998 1.00 95.12 157 GLY A C 1
ATOM 1279 O O . GLY A 1 157 ? 14.804 5.590 -25.636 1.00 95.12 157 GLY A O 1
ATOM 1280 N N . GLN A 1 158 ? 14.012 4.901 -23.664 1.00 95.19 158 GLN A N 1
ATOM 1281 C CA . GLN A 1 158 ? 14.750 5.897 -22.880 1.00 95.19 158 GLN A CA 1
ATOM 1282 C C . GLN A 1 158 ? 16.080 5.364 -22.350 1.00 95.19 158 GLN A C 1
ATOM 1284 O O . GLN A 1 158 ? 16.321 4.157 -22.253 1.00 95.19 158 GLN A O 1
ATOM 1289 N N . ARG A 1 159 ? 16.936 6.293 -21.921 1.00 95.81 159 ARG A N 1
ATOM 1290 C CA . ARG A 1 159 ? 18.145 5.986 -21.155 1.00 95.81 159 ARG A CA 1
ATOM 1291 C C . ARG A 1 159 ? 17.851 6.141 -19.671 1.00 95.81 159 ARG A C 1
ATOM 1293 O O . ARG A 1 159 ? 17.570 7.240 -19.200 1.00 95.81 159 ARG A O 1
ATOM 1300 N N . ILE A 1 160 ? 17.939 5.044 -18.933 1.00 96.12 160 ILE A N 1
ATOM 1301 C CA . ILE A 1 160 ? 17.457 4.944 -17.560 1.00 96.12 160 ILE A CA 1
ATOM 1302 C C . ILE A 1 160 ? 18.612 4.635 -16.613 1.00 96.12 160 ILE A C 1
ATOM 1304 O O . ILE A 1 160 ? 19.389 3.703 -16.828 1.00 96.12 160 ILE A O 1
ATOM 1308 N N . CYS A 1 161 ? 18.706 5.410 -15.538 1.00 95.56 161 CYS A N 1
ATOM 1309 C CA . CYS A 1 161 ? 19.586 5.145 -14.407 1.00 95.56 161 CYS A CA 1
ATOM 1310 C C . CYS A 1 161 ? 18.727 4.823 -13.181 1.00 95.56 161 CYS A C 1
ATOM 1312 O O . CYS A 1 161 ? 18.049 5.705 -12.659 1.00 95.56 161 CYS A O 1
ATOM 1314 N N . VAL A 1 162 ? 18.744 3.574 -12.727 1.00 95.62 162 VAL A N 1
ATOM 1315 C CA . VAL A 1 162 ? 18.094 3.151 -11.485 1.00 95.62 162 VAL A CA 1
ATOM 1316 C C . VAL A 1 162 ? 19.121 3.226 -10.362 1.00 95.62 162 VAL A C 1
ATOM 1318 O O . VAL A 1 162 ? 20.170 2.589 -10.433 1.00 95.62 162 VAL A O 1
ATOM 1321 N N . VAL A 1 163 ? 18.845 4.015 -9.328 1.00 94.31 163 VAL A N 1
ATOM 1322 C CA . VAL A 1 163 ? 19.760 4.217 -8.198 1.00 94.31 163 VAL A CA 1
ATOM 1323 C C . VAL A 1 163 ? 19.218 3.499 -6.970 1.00 94.31 163 VAL A C 1
ATOM 1325 O O . VAL A 1 163 ? 18.107 3.790 -6.540 1.00 94.31 163 VAL A O 1
ATOM 1328 N N . GLY A 1 164 ? 20.022 2.604 -6.395 1.00 91.19 164 GLY A N 1
ATOM 1329 C CA . GLY A 1 164 ? 19.651 1.768 -5.256 1.00 91.19 164 GLY A CA 1
ATOM 1330 C C . GLY A 1 164 ? 19.632 0.279 -5.605 1.00 91.19 164 GLY A C 1
ATOM 1331 O O . GLY A 1 164 ? 19.742 -0.109 -6.762 1.00 91.19 164 GLY A O 1
ATOM 1332 N N . VAL A 1 165 ? 19.538 -0.567 -4.578 1.00 92.75 165 VAL A N 1
ATOM 1333 C CA . VAL A 1 165 ? 19.453 -2.039 -4.701 1.00 92.75 165 VAL A CA 1
ATOM 1334 C C . VAL A 1 165 ? 18.409 -2.628 -3.744 1.00 92.75 165 VAL A C 1
ATOM 1336 O O . VAL A 1 165 ? 18.550 -3.752 -3.272 1.00 92.75 165 VAL A O 1
ATOM 1339 N N . GLY A 1 166 ? 17.376 -1.846 -3.413 1.00 90.75 166 GLY A N 1
ATOM 1340 C CA . GLY A 1 166 ? 16.183 -2.368 -2.741 1.00 90.75 166 GLY A CA 1
ATOM 1341 C C . GLY A 1 166 ? 15.349 -3.244 -3.682 1.00 90.75 166 GLY A C 1
ATOM 1342 O O . GLY A 1 166 ? 15.578 -3.222 -4.890 1.00 90.75 166 GLY A O 1
ATOM 1343 N N . ASN A 1 167 ? 14.355 -3.973 -3.159 1.00 92.44 167 ASN A N 1
ATOM 1344 C CA . ASN A 1 167 ? 13.522 -4.850 -3.997 1.00 92.44 167 ASN A CA 1
ATOM 1345 C C . ASN A 1 167 ? 12.840 -4.054 -5.116 1.00 92.44 167 ASN A C 1
ATOM 1347 O O . ASN A 1 167 ? 12.956 -4.431 -6.273 1.00 92.44 167 ASN A O 1
ATOM 1351 N N . SER A 1 168 ? 12.285 -2.876 -4.803 1.00 93.62 168 SER A N 1
ATOM 1352 C CA . SER A 1 168 ? 11.715 -1.978 -5.814 1.00 93.62 168 SER A CA 1
ATOM 1353 C C . SER A 1 168 ? 12.724 -1.568 -6.889 1.00 93.62 168 SER A C 1
ATOM 1355 O O . SER A 1 168 ? 12.362 -1.452 -8.049 1.00 93.62 168 SER A O 1
ATOM 1357 N N . ALA A 1 169 ? 13.998 -1.357 -6.541 1.00 94.38 169 ALA A N 1
ATOM 1358 C CA . ALA A 1 169 ? 15.027 -0.996 -7.519 1.00 94.38 169 ALA A CA 1
ATOM 1359 C C . ALA A 1 169 ? 15.329 -2.150 -8.477 1.00 94.38 169 ALA A C 1
ATOM 1361 O O . ALA A 1 169 ? 15.497 -1.928 -9.673 1.00 94.38 169 ALA A O 1
ATOM 1362 N N . LEU A 1 170 ? 15.407 -3.372 -7.946 1.00 94.00 170 LEU A N 1
ATOM 1363 C CA . LEU A 1 170 ? 15.667 -4.575 -8.731 1.00 94.00 170 LEU A CA 1
ATOM 1364 C C . LEU A 1 170 ? 14.480 -4.912 -9.638 1.00 94.00 170 LEU A C 1
ATOM 1366 O O . LEU A 1 170 ? 14.699 -5.196 -10.814 1.00 94.00 170 LEU A O 1
ATOM 1370 N N . ASP A 1 171 ? 13.256 -4.799 -9.120 1.00 94.81 171 ASP A N 1
ATOM 1371 C CA . ASP A 1 171 ? 12.026 -5.001 -9.887 1.00 94.81 171 ASP A CA 1
ATOM 1372 C C . ASP A 1 171 ? 11.923 -3.958 -11.010 1.00 94.81 171 ASP A C 1
ATOM 1374 O O . ASP A 1 171 ? 11.884 -4.328 -12.179 1.00 94.81 171 ASP A O 1
ATOM 1378 N N . ILE A 1 172 ? 12.046 -2.661 -10.697 1.00 96.38 172 ILE A N 1
ATOM 1379 C CA . ILE A 1 172 ? 11.997 -1.586 -11.705 1.00 96.38 172 ILE A CA 1
ATOM 1380 C C . ILE A 1 172 ? 13.106 -1.745 -12.747 1.00 96.38 172 ILE A C 1
ATOM 1382 O O . ILE A 1 172 ? 12.858 -1.584 -13.940 1.00 96.38 172 ILE A O 1
ATOM 1386 N N . ALA A 1 173 ? 14.338 -2.054 -12.329 1.00 95.31 173 ALA A N 1
ATOM 1387 C CA . ALA A 1 173 ? 15.436 -2.276 -13.265 1.00 95.31 173 ALA A CA 1
ATOM 1388 C C . ALA A 1 173 ? 15.154 -3.467 -14.189 1.00 95.31 173 ALA A C 1
ATOM 1390 O O . ALA A 1 173 ? 15.447 -3.380 -15.381 1.00 95.31 173 ALA A O 1
ATOM 1391 N N . SER A 1 174 ? 14.572 -4.548 -13.663 1.00 94.56 174 SER A N 1
ATOM 1392 C CA . SER A 1 174 ? 14.151 -5.706 -14.453 1.00 94.56 174 SER A CA 1
ATOM 1393 C C . SER A 1 174 ? 12.996 -5.370 -15.399 1.00 94.56 174 SER A C 1
ATOM 1395 O O . SER A 1 174 ? 13.000 -5.841 -16.533 1.00 94.56 174 SER A O 1
ATOM 1397 N N . ASP A 1 175 ? 12.050 -4.537 -14.969 1.00 95.62 175 ASP A N 1
ATOM 1398 C CA . ASP A 1 175 ? 10.870 -4.157 -15.747 1.00 95.62 175 ASP A CA 1
ATOM 1399 C C . ASP A 1 175 ? 11.215 -3.260 -16.938 1.00 95.62 175 ASP A C 1
ATOM 1401 O O . ASP A 1 175 ? 10.667 -3.424 -18.027 1.00 95.62 175 ASP A O 1
ATOM 1405 N N . VAL A 1 176 ? 12.126 -2.299 -16.753 1.00 96.06 176 VAL A N 1
ATOM 1406 C CA . VAL A 1 176 ? 12.465 -1.326 -17.804 1.00 96.06 176 VAL A CA 1
ATOM 1407 C C . VAL A 1 176 ? 13.560 -1.815 -18.753 1.00 96.06 176 VAL A C 1
ATOM 1409 O O . VAL A 1 176 ? 13.623 -1.363 -19.895 1.00 96.06 176 VAL A O 1
ATOM 1412 N N . CYS A 1 177 ? 14.425 -2.736 -18.313 1.00 95.81 177 CYS A N 1
ATOM 1413 C CA . CYS A 1 177 ? 15.565 -3.228 -19.096 1.00 95.81 177 CYS A CA 1
ATOM 1414 C C . CYS A 1 177 ? 15.192 -3.754 -20.501 1.00 95.81 177 CYS A C 1
ATOM 1416 O O . CYS A 1 177 ? 15.902 -3.400 -21.442 1.00 95.81 177 CYS A O 1
ATOM 1418 N N . PRO A 1 178 ? 14.099 -4.523 -20.698 1.00 96.25 178 PRO A N 1
ATOM 1419 C CA . PRO A 1 178 ? 13.756 -5.073 -22.011 1.00 96.25 178 PRO A CA 1
ATOM 1420 C C . PRO A 1 178 ? 13.386 -4.027 -23.069 1.00 96.25 178 PRO A C 1
ATOM 1422 O O . PRO A 1 178 ? 13.565 -4.284 -24.256 1.00 96.25 178 PRO A O 1
ATOM 1425 N N . ALA A 1 179 ? 12.849 -2.874 -22.655 1.00 93.75 179 ALA A N 1
ATOM 1426 C CA . ALA A 1 179 ? 12.309 -1.859 -23.562 1.00 93.75 179 ALA A CA 1
ATOM 1427 C C . ALA A 1 179 ? 13.119 -0.552 -23.585 1.00 93.75 179 ALA A C 1
ATOM 1429 O O . ALA A 1 179 ? 12.874 0.297 -24.440 1.00 93.75 179 ALA A O 1
ATOM 1430 N N . ALA A 1 180 ? 14.060 -0.356 -22.660 1.00 95.06 180 ALA A N 1
ATOM 1431 C CA . ALA A 1 180 ? 14.904 0.834 -22.603 1.00 95.06 180 ALA A CA 1
ATOM 1432 C C . ALA A 1 180 ? 15.971 0.841 -23.713 1.00 95.06 180 ALA A C 1
ATOM 1434 O O . ALA A 1 180 ? 16.528 -0.198 -24.053 1.00 95.06 180 ALA A O 1
ATOM 1435 N N . GLU A 1 181 ? 16.352 2.028 -24.204 1.00 96.12 181 GLU A N 1
ATOM 1436 C CA . GLU A 1 181 ? 17.554 2.180 -25.047 1.00 96.12 181 GLU A CA 1
ATOM 1437 C C . GLU A 1 181 ? 18.800 1.742 -24.262 1.00 96.12 181 GLU A C 1
ATOM 1439 O O . GLU A 1 181 ? 19.709 1.090 -24.780 1.00 96.12 181 GLU A O 1
ATOM 1444 N N . ARG A 1 182 ? 18.842 2.102 -22.973 1.00 94.44 182 ARG A N 1
ATOM 1445 C CA . ARG A 1 182 ? 19.898 1.688 -22.050 1.00 94.44 182 ARG A CA 1
ATOM 1446 C C . ARG A 1 182 ? 19.416 1.763 -20.611 1.00 94.44 182 ARG A C 1
ATOM 1448 O O . ARG A 1 182 ? 18.970 2.822 -20.190 1.00 94.44 182 ARG A O 1
ATOM 1455 N N . ALA A 1 183 ? 19.617 0.705 -19.831 1.00 94.62 183 ALA A N 1
ATOM 1456 C CA . ALA A 1 183 ? 19.369 0.698 -18.389 1.00 94.62 183 ALA A CA 1
ATOM 1457 C C . ALA A 1 183 ? 20.675 0.488 -17.603 1.00 94.62 183 ALA A C 1
ATOM 1459 O O . ALA A 1 183 ? 21.503 -0.354 -17.958 1.00 94.62 183 ALA A O 1
ATOM 1460 N N . VAL A 1 184 ? 20.880 1.265 -16.538 1.00 95.62 184 VAL A N 1
ATOM 1461 C CA . VAL A 1 184 ? 22.014 1.131 -15.610 1.00 95.62 184 VAL A CA 1
ATOM 1462 C C . VAL A 1 184 ? 21.484 1.067 -14.185 1.00 95.62 184 VAL A C 1
ATOM 1464 O O . VAL A 1 184 ? 20.727 1.941 -13.782 1.00 95.62 184 VAL A O 1
ATOM 1467 N N . LEU A 1 185 ? 21.923 0.069 -13.419 1.00 94.12 185 LEU A N 1
ATOM 1468 C CA . LEU A 1 185 ? 21.665 -0.041 -11.985 1.00 94.12 185 LEU A CA 1
ATOM 1469 C C . LEU A 1 185 ? 22.890 0.450 -11.204 1.00 94.12 185 LEU A C 1
ATOM 1471 O O . LEU A 1 185 ? 23.997 -0.058 -11.396 1.00 94.12 185 LEU A O 1
ATOM 1475 N N . VAL A 1 186 ? 22.701 1.427 -10.322 1.00 92.81 186 VAL A N 1
ATOM 1476 C CA . VAL A 1 186 ? 23.757 2.015 -9.493 1.00 92.81 186 VAL A CA 1
ATOM 1477 C C . VAL A 1 186 ? 23.597 1.543 -8.055 1.00 92.81 186 VAL A C 1
ATOM 1479 O O . VAL A 1 186 ? 22.657 1.916 -7.356 1.00 92.81 186 VAL A O 1
ATOM 1482 N N . ALA A 1 187 ? 24.563 0.752 -7.598 1.00 91.00 187 ALA A N 1
ATOM 1483 C CA . ALA A 1 187 ? 24.602 0.198 -6.254 1.00 91.00 187 ALA A CA 1
ATOM 1484 C C . ALA A 1 187 ? 25.724 0.841 -5.429 1.00 91.00 187 ALA A C 1
ATOM 1486 O O . ALA A 1 187 ? 26.871 0.889 -5.868 1.00 91.00 187 ALA A O 1
ATOM 1487 N N . ARG A 1 188 ? 25.415 1.287 -4.204 1.00 88.62 188 ARG A N 1
ATOM 1488 C CA . ARG A 1 188 ? 26.440 1.708 -3.227 1.00 88.62 188 ARG A CA 1
ATOM 1489 C C . ARG A 1 188 ? 27.223 0.510 -2.680 1.00 88.62 188 ARG A C 1
ATOM 1491 O O . ARG A 1 188 ? 28.432 0.592 -2.498 1.00 88.62 188 ARG A O 1
ATOM 1498 N N . SER A 1 189 ? 26.511 -0.579 -2.407 1.00 87.25 189 SER A N 1
ATOM 1499 C CA . SER A 1 189 ? 27.031 -1.806 -1.802 1.00 87.25 189 SER A CA 1
ATOM 1500 C C . SER A 1 189 ? 26.554 -3.007 -2.611 1.00 87.25 189 SER A C 1
ATOM 1502 O O . SER A 1 189 ? 25.533 -2.919 -3.290 1.00 87.25 189 SER A O 1
ATOM 1504 N N . ARG A 1 190 ? 27.275 -4.130 -2.539 1.00 86.06 190 ARG A N 1
ATOM 1505 C CA . ARG A 1 190 ? 26.883 -5.366 -3.231 1.00 86.06 190 ARG A CA 1
ATOM 1506 C C . ARG A 1 190 ? 25.638 -5.974 -2.564 1.00 86.06 190 ARG A C 1
ATOM 1508 O O . ARG A 1 190 ? 25.729 -6.286 -1.378 1.00 86.06 190 ARG A O 1
ATOM 1515 N N . PRO A 1 191 ? 24.510 -6.150 -3.278 1.00 86.00 191 PRO A N 1
ATOM 1516 C CA . PRO A 1 191 ? 23.378 -6.899 -2.750 1.00 86.00 191 PRO A CA 1
ATOM 1517 C C . PRO A 1 191 ? 23.603 -8.407 -2.918 1.00 86.00 191 PRO A C 1
ATOM 1519 O O . PRO A 1 191 ? 24.246 -8.845 -3.875 1.00 86.00 191 PRO A O 1
ATOM 1522 N N . LEU A 1 192 ? 23.027 -9.203 -2.017 1.00 88.44 192 LEU A N 1
ATOM 1523 C CA . LEU A 1 192 ? 22.787 -10.621 -2.266 1.00 88.44 192 LEU A CA 1
ATOM 1524 C C . LEU A 1 192 ? 21.468 -10.743 -3.037 1.00 88.44 192 LEU A C 1
ATOM 1526 O O . LEU A 1 192 ? 20.436 -10.282 -2.558 1.00 88.44 192 LEU A O 1
ATOM 1530 N N . ILE A 1 193 ? 21.507 -11.340 -4.227 1.00 87.69 193 ILE A N 1
ATOM 1531 C CA . ILE A 1 193 ? 20.326 -11.532 -5.076 1.00 87.69 193 ILE A CA 1
ATOM 1532 C C . ILE A 1 193 ? 19.977 -13.017 -5.072 1.00 87.69 193 ILE A C 1
ATOM 1534 O O . ILE A 1 193 ? 20.775 -13.845 -5.508 1.00 87.69 193 ILE A O 1
ATOM 1538 N N . ILE A 1 194 ? 18.783 -13.343 -4.582 1.00 87.62 194 ILE A N 1
ATOM 1539 C CA . ILE A 1 194 ? 18.267 -14.712 -4.486 1.00 87.62 194 ILE A CA 1
ATOM 1540 C C . ILE A 1 194 ? 17.001 -14.796 -5.349 1.00 87.62 194 ILE A C 1
ATOM 1542 O O . ILE A 1 194 ? 16.044 -14.066 -5.087 1.00 87.62 194 ILE A O 1
ATOM 1546 N N . PRO A 1 195 ? 16.959 -15.671 -6.369 1.00 84.81 195 PRO A N 1
ATOM 1547 C CA . PRO A 1 195 ? 15.739 -15.906 -7.133 1.00 84.81 195 PRO A CA 1
ATOM 1548 C C . PRO A 1 195 ? 14.603 -16.443 -6.253 1.00 84.81 195 PRO A C 1
ATOM 1550 O O . PRO A 1 195 ? 14.797 -17.403 -5.507 1.00 84.81 195 PRO A O 1
ATOM 1553 N N . LYS A 1 196 ? 13.392 -15.888 -6.414 1.00 79.38 196 LYS A N 1
ATOM 1554 C CA . LYS A 1 196 ? 12.171 -16.320 -5.699 1.00 79.38 196 LYS A CA 1
ATOM 1555 C C . LYS A 1 196 ? 11.934 -17.835 -5.803 1.00 79.38 196 LYS A C 1
ATOM 1557 O O . LYS A 1 196 ? 11.563 -18.490 -4.835 1.00 79.38 196 LYS A O 1
ATOM 1562 N N . LEU A 1 197 ? 12.212 -18.403 -6.978 1.00 75.19 197 LEU A N 1
ATOM 1563 C CA . LEU A 1 197 ? 11.998 -19.821 -7.269 1.00 75.19 197 LEU A CA 1
ATOM 1564 C C . LEU A 1 197 ? 13.033 -20.766 -6.642 1.00 75.19 197 LEU A C 1
ATOM 1566 O O . LEU A 1 197 ? 12.803 -21.970 -6.671 1.00 75.19 197 LEU A O 1
ATOM 1570 N N . MET A 1 198 ? 14.124 -20.273 -6.035 1.00 60.84 198 MET A N 1
ATOM 1571 C CA . MET A 1 198 ? 15.085 -21.160 -5.356 1.00 60.84 198 MET A CA 1
ATOM 1572 C C . MET A 1 198 ? 14.452 -21.929 -4.189 1.00 60.84 198 MET A C 1
ATOM 1574 O O . MET A 1 198 ? 14.904 -23.023 -3.871 1.00 60.84 198 MET A O 1
ATOM 1578 N N . PHE A 1 199 ? 13.388 -21.384 -3.592 1.00 52.28 199 PHE A N 1
ATOM 1579 C CA . PHE A 1 199 ? 12.659 -22.002 -2.480 1.00 52.28 199 PHE A CA 1
ATOM 1580 C C . PHE A 1 199 ? 11.205 -22.350 -2.822 1.00 52.28 199 PHE A C 1
ATOM 1582 O O . PHE A 1 199 ? 10.500 -22.905 -1.990 1.00 52.28 199 PHE A O 1
ATOM 1589 N N . ALA A 1 200 ? 10.752 -22.056 -4.045 1.00 47.66 200 ALA A N 1
ATOM 1590 C CA . ALA A 1 200 ? 9.403 -22.390 -4.512 1.00 47.66 200 ALA A CA 1
ATOM 1591 C C . ALA A 1 200 ? 9.309 -23.813 -5.092 1.00 47.66 200 ALA A C 1
ATOM 1593 O O . ALA A 1 200 ? 8.357 -24.143 -5.804 1.00 47.66 200 ALA A O 1
ATOM 1594 N N . GLY A 1 201 ? 10.307 -24.656 -4.810 1.00 42.69 201 GLY A N 1
ATOM 1595 C CA . GLY A 1 201 ? 10.194 -26.088 -5.018 1.00 42.69 201 GLY A CA 1
ATOM 1596 C C . GLY A 1 201 ? 9.041 -26.605 -4.170 1.00 42.69 201 GLY A C 1
ATOM 1597 O O . GLY A 1 201 ? 9.041 -26.437 -2.952 1.00 42.69 201 GLY A O 1
ATOM 1598 N N . ARG A 1 202 ? 8.048 -27.200 -4.838 1.00 37.97 202 ARG A N 1
ATOM 1599 C CA . ARG A 1 202 ? 6.999 -28.024 -4.233 1.00 37.97 202 ARG A CA 1
ATOM 1600 C C . ARG A 1 202 ? 7.574 -28.822 -3.064 1.00 37.97 202 ARG A C 1
ATOM 1602 O O . ARG A 1 202 ? 8.685 -29.341 -3.174 1.00 37.97 202 ARG A O 1
ATOM 1609 N N . SER A 1 203 ? 6.793 -28.944 -1.997 1.00 40.97 203 SER A N 1
ATOM 1610 C CA . SER A 1 203 ? 6.888 -30.024 -1.015 1.00 40.97 203 SER A CA 1
ATOM 1611 C C . SER A 1 203 ? 7.682 -31.234 -1.547 1.00 40.97 203 SER A C 1
ATOM 1613 O O . SER A 1 203 ? 7.194 -32.000 -2.372 1.00 40.97 203 SER A O 1
ATOM 1615 N N . GLY A 1 204 ? 8.934 -31.369 -1.097 1.00 35.41 204 GLY A N 1
ATOM 1616 C CA . GLY A 1 204 ? 9.666 -32.636 -1.118 1.00 35.41 204 GLY A CA 1
ATOM 1617 C C . GLY A 1 204 ? 10.554 -33.008 -2.313 1.00 35.41 204 GLY A C 1
ATOM 1618 O O . GLY A 1 204 ? 10.991 -34.153 -2.328 1.00 35.41 204 GLY A O 1
ATOM 1619 N N . ILE A 1 205 ? 10.889 -32.143 -3.281 1.00 32.38 205 ILE A N 1
ATOM 1620 C CA . ILE A 1 205 ? 11.868 -32.529 -4.328 1.00 32.38 205 ILE A CA 1
ATOM 1621 C C . ILE A 1 205 ? 12.852 -31.389 -4.609 1.00 32.38 205 ILE A C 1
ATOM 1623 O O . ILE A 1 205 ? 12.512 -30.406 -5.260 1.00 32.38 205 ILE A O 1
ATOM 1627 N N . TRP A 1 206 ? 14.089 -31.546 -4.127 1.00 28.58 206 TRP A N 1
ATOM 1628 C CA . TRP A 1 206 ? 15.254 -30.766 -4.555 1.00 28.58 206 TRP A CA 1
ATOM 1629 C C . TRP A 1 206 ? 15.479 -30.986 -6.060 1.00 28.58 206 TRP A C 1
ATOM 1631 O O . TRP A 1 206 ? 15.823 -32.105 -6.449 1.00 28.58 206 TRP A O 1
ATOM 1641 N N . PRO A 1 207 ? 15.339 -29.974 -6.933 1.00 31.67 207 PRO A N 1
ATOM 1642 C CA . PRO A 1 207 ? 15.776 -30.115 -8.309 1.00 31.67 207 PRO A CA 1
ATOM 1643 C C . PRO A 1 207 ? 17.296 -29.956 -8.323 1.00 31.67 207 PRO A C 1
ATOM 1645 O O . PRO A 1 207 ? 17.829 -28.909 -7.950 1.00 31.67 207 PRO A O 1
ATOM 1648 N N . SER A 1 208 ? 18.005 -30.998 -8.753 1.00 29.89 208 SER A N 1
ATOM 1649 C CA . SER A 1 208 ? 19.422 -30.912 -9.095 1.00 29.89 208 SER A CA 1
ATOM 1650 C C . SER A 1 208 ? 19.639 -29.741 -10.057 1.00 29.89 208 SER A C 1
ATOM 1652 O O . SER A 1 208 ? 19.046 -29.704 -11.137 1.00 29.89 208 SER A O 1
ATOM 1654 N N . LEU A 1 209 ? 20.480 -28.785 -9.664 1.00 31.81 209 LEU A N 1
ATOM 1655 C CA . LEU A 1 209 ? 20.894 -27.643 -10.476 1.00 31.81 209 LEU A CA 1
ATOM 1656 C C . LEU A 1 209 ? 21.608 -28.120 -11.754 1.00 31.81 209 LEU A C 1
ATOM 1658 O O . LEU A 1 209 ? 22.831 -28.232 -11.788 1.00 31.81 209 LEU A O 1
ATOM 1662 N N . SER A 1 210 ? 20.860 -28.363 -12.831 1.00 28.33 210 SER A N 1
ATOM 1663 C CA . SER A 1 210 ? 21.424 -28.402 -14.179 1.00 28.33 210 SER A CA 1
ATOM 1664 C C . SER A 1 210 ? 21.463 -26.973 -14.716 1.00 28.33 210 SER A C 1
ATOM 1666 O O . SER A 1 210 ? 20.433 -26.341 -14.954 1.00 28.33 210 SER A O 1
ATOM 1668 N N . THR A 1 211 ? 22.667 -26.440 -14.870 1.00 31.97 211 THR A N 1
ATOM 1669 C CA . THR A 1 211 ? 22.932 -25.089 -15.365 1.00 31.97 211 THR A CA 1
ATOM 1670 C C . THR A 1 211 ? 22.629 -24.990 -16.862 1.00 31.97 211 THR A C 1
ATOM 1672 O O . THR A 1 211 ? 23.501 -25.196 -17.705 1.00 31.97 211 THR A O 1
ATOM 1675 N N . SER A 1 212 ? 21.400 -24.617 -17.226 1.00 30.47 212 SER A N 1
ATOM 1676 C CA . SER A 1 212 ? 21.100 -24.167 -18.589 1.00 30.47 212 SER A CA 1
ATOM 1677 C C . SER A 1 212 ? 21.568 -22.719 -18.761 1.00 30.47 212 SER A C 1
ATOM 1679 O O . SER A 1 212 ? 20.998 -21.770 -18.221 1.00 30.47 212 SER A O 1
ATOM 1681 N N . ARG A 1 213 ? 22.668 -22.573 -19.501 1.00 35.38 213 ARG A N 1
ATOM 1682 C CA . ARG A 1 213 ? 23.281 -21.315 -19.943 1.00 35.38 213 ARG A CA 1
ATOM 1683 C C . ARG A 1 213 ? 22.260 -20.471 -20.713 1.00 35.38 213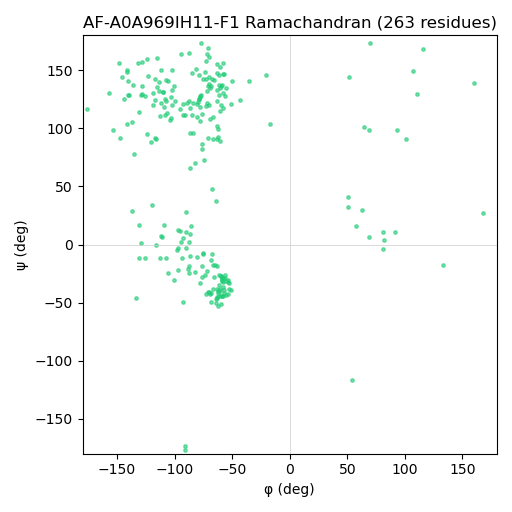 ARG A C 1
ATOM 1685 O O . ARG A 1 213 ? 21.722 -20.954 -21.701 1.00 35.38 213 ARG A O 1
ATOM 1692 N N . GLY A 1 214 ? 22.063 -19.203 -20.338 1.00 32.78 214 GLY A N 1
ATOM 1693 C CA . GLY A 1 2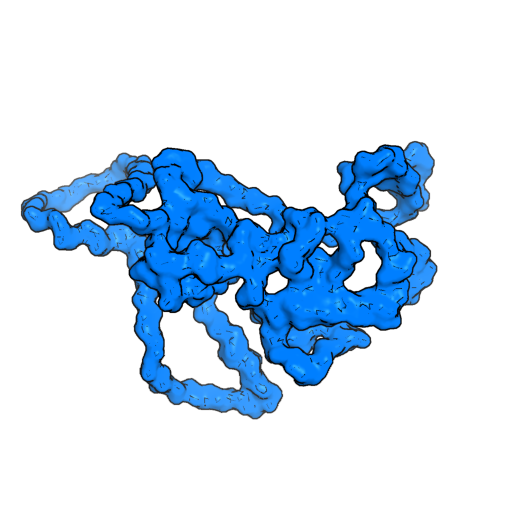14 ? 21.247 -18.323 -21.183 1.00 32.78 214 GLY A CA 1
ATOM 1694 C C . GLY A 1 214 ? 20.787 -16.972 -20.642 1.00 32.78 214 GLY A C 1
ATOM 1695 O O . GLY A 1 214 ? 19.764 -16.500 -21.102 1.00 32.78 214 GLY A O 1
ATOM 1696 N N . CYS A 1 215 ? 21.483 -16.321 -19.704 1.00 27.47 215 CYS A N 1
ATOM 1697 C CA . CYS A 1 215 ? 21.220 -14.903 -19.419 1.00 27.47 215 CYS A CA 1
ATOM 1698 C C . CYS A 1 215 ? 22.486 -14.241 -18.861 1.00 27.47 215 CYS A C 1
ATOM 1700 O O . CYS A 1 215 ? 22.824 -14.398 -17.687 1.00 27.47 215 CYS A O 1
ATOM 1702 N N . ARG A 1 216 ? 23.251 -13.538 -19.709 1.00 24.86 216 ARG A N 1
ATOM 1703 C CA . ARG A 1 216 ? 24.406 -12.749 -19.249 1.00 24.86 216 ARG A CA 1
ATOM 1704 C C . ARG A 1 216 ? 23.899 -11.463 -18.604 1.00 24.86 216 ARG A C 1
ATOM 1706 O O . ARG A 1 216 ? 23.851 -10.421 -19.250 1.00 24.86 216 ARG A O 1
ATOM 1713 N N . TRP A 1 217 ? 23.590 -11.518 -17.313 1.00 30.27 217 TRP A N 1
ATOM 1714 C CA . TRP A 1 217 ? 23.574 -10.320 -16.480 1.00 30.27 217 TRP A CA 1
ATOM 1715 C C . TRP A 1 217 ? 24.994 -9.752 -16.446 1.00 30.27 217 TRP A C 1
ATOM 1717 O O . TRP A 1 217 ? 25.867 -10.257 -15.740 1.00 30.27 217 TRP A O 1
ATOM 1727 N N . ARG A 1 218 ? 25.264 -8.693 -17.215 1.00 24.45 218 ARG A N 1
ATOM 1728 C CA . ARG A 1 218 ? 26.416 -7.836 -16.921 1.00 24.45 218 ARG A CA 1
ATOM 1729 C C . ARG A 1 218 ? 26.028 -6.968 -15.728 1.00 24.45 218 ARG A C 1
ATOM 1731 O O . ARG A 1 218 ? 25.642 -5.816 -15.890 1.00 24.45 218 ARG A O 1
ATOM 1738 N N . CYS A 1 219 ? 26.152 -7.522 -14.522 1.00 27.62 219 CYS A N 1
ATOM 1739 C CA . CYS A 1 219 ? 26.314 -6.710 -13.323 1.00 27.62 219 CYS A CA 1
ATOM 1740 C C . CYS A 1 219 ? 27.623 -5.936 -13.501 1.00 27.62 219 CYS A C 1
ATOM 1742 O O . CYS A 1 219 ? 28.707 -6.437 -13.196 1.00 27.62 219 CYS A O 1
ATOM 1744 N N . ALA A 1 220 ? 27.545 -4.723 -14.042 1.00 27.66 220 ALA A N 1
ATOM 1745 C CA .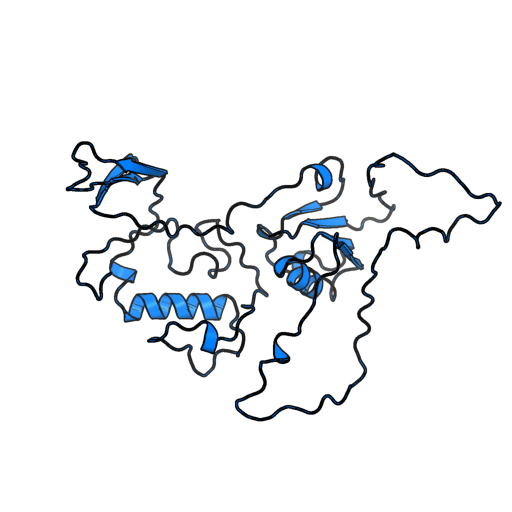 ALA A 1 220 ? 28.641 -3.786 -13.920 1.00 27.66 220 ALA A CA 1
ATOM 1746 C C . ALA A 1 220 ? 28.732 -3.426 -12.434 1.00 27.66 220 ALA A C 1
ATOM 1748 O 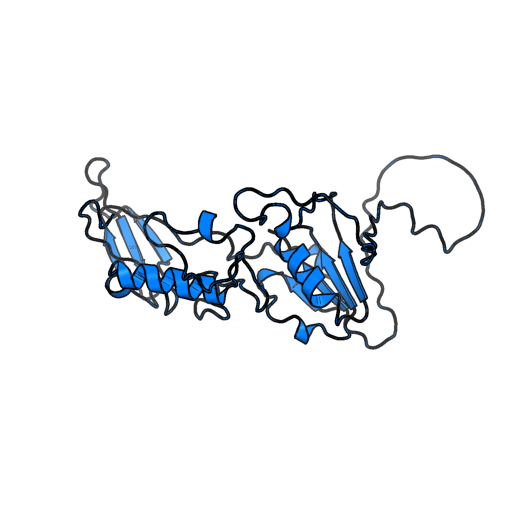O . ALA A 1 220 ? 28.091 -2.493 -11.960 1.00 27.66 220 ALA A O 1
ATOM 1749 N N . THR A 1 221 ? 29.530 -4.187 -11.681 1.00 29.86 221 THR A N 1
ATOM 1750 C CA . THR A 1 221 ? 30.129 -3.649 -10.464 1.00 29.86 221 THR A CA 1
ATOM 1751 C C . THR A 1 221 ? 31.024 -2.520 -10.950 1.00 29.86 221 THR A C 1
ATOM 1753 O O . THR A 1 221 ? 32.178 -2.751 -11.304 1.00 29.86 221 THR A O 1
ATOM 1756 N N . VAL A 1 222 ? 30.499 -1.297 -11.026 1.00 29.50 222 VAL A N 1
ATOM 1757 C CA . VAL A 1 222 ? 31.355 -0.116 -11.123 1.00 29.50 222 VAL A CA 1
ATOM 1758 C C . VAL A 1 222 ? 31.945 0.080 -9.730 1.00 29.50 222 VAL A C 1
ATOM 1760 O O . VAL A 1 222 ? 31.579 0.971 -8.974 1.00 29.50 222 VAL A O 1
ATOM 1763 N N . CYS A 1 223 ? 32.881 -0.807 -9.378 1.00 24.62 223 CYS A N 1
ATOM 1764 C CA . CYS A 1 223 ? 34.008 -0.388 -8.570 1.00 24.62 223 CYS A CA 1
ATOM 1765 C C . CYS A 1 223 ? 34.669 0.725 -9.384 1.00 24.62 223 CYS A C 1
ATOM 1767 O O . CYS A 1 223 ? 34.868 0.578 -10.590 1.00 24.62 223 CYS A O 1
ATOM 1769 N N . CYS A 1 224 ? 34.937 1.852 -8.739 1.00 30.39 224 CYS A N 1
ATOM 1770 C CA . CYS A 1 224 ? 35.382 3.107 -9.337 1.00 30.39 224 CYS A CA 1
ATOM 1771 C C . CYS A 1 224 ? 36.806 3.044 -9.956 1.00 30.39 224 CYS A C 1
ATOM 1773 O O . CYS A 1 224 ? 37.633 3.904 -9.686 1.00 30.39 224 CYS A O 1
ATOM 1775 N N . ALA A 1 225 ? 37.126 2.026 -10.762 1.00 26.56 225 ALA A N 1
ATOM 1776 C CA . ALA A 1 225 ? 38.462 1.797 -11.318 1.00 26.56 225 ALA A CA 1
ATOM 1777 C C . ALA A 1 225 ? 38.498 1.535 -12.840 1.00 26.56 225 ALA A C 1
ATOM 1779 O O . ALA A 1 225 ? 39.569 1.621 -13.429 1.00 26.56 225 ALA A O 1
ATOM 1780 N N . SER A 1 226 ? 37.366 1.299 -13.517 1.00 24.47 226 SER A N 1
ATOM 1781 C CA . SER A 1 226 ? 37.379 0.849 -14.929 1.00 24.47 226 SER A CA 1
ATOM 1782 C C . SER A 1 226 ? 36.907 1.877 -15.969 1.00 24.47 226 SER A C 1
ATOM 1784 O O . SER A 1 226 ? 36.613 1.505 -17.100 1.00 24.47 226 SER A O 1
ATOM 1786 N N . LEU A 1 227 ? 36.853 3.170 -15.628 1.00 31.23 227 LEU A N 1
ATOM 1787 C CA . LEU A 1 227 ? 36.694 4.260 -16.613 1.00 31.23 227 LEU A CA 1
ATOM 1788 C C . LEU A 1 227 ? 38.037 4.883 -17.054 1.00 31.23 227 LEU A C 1
ATOM 1790 O O . LEU A 1 227 ? 38.048 5.890 -17.755 1.00 31.23 227 LEU A O 1
ATOM 1794 N N . TYR A 1 228 ? 39.172 4.260 -16.719 1.00 25.98 228 TYR A N 1
ATOM 1795 C CA . TYR A 1 228 ? 40.489 4.581 -17.289 1.00 25.98 228 TYR A CA 1
ATOM 1796 C C . TYR A 1 228 ? 40.714 3.806 -18.597 1.00 25.98 228 TYR A C 1
ATOM 1798 O O . TYR A 1 228 ? 41.539 2.904 -18.679 1.00 25.98 228 TYR A O 1
ATOM 1806 N N . GLY A 1 229 ? 39.925 4.119 -19.624 1.00 25.77 229 GLY A N 1
ATOM 1807 C CA . GLY A 1 229 ? 40.047 3.493 -20.947 1.00 25.77 229 GLY A CA 1
ATOM 1808 C C . GLY A 1 229 ? 40.126 4.473 -22.114 1.00 25.77 229 GLY A C 1
ATOM 1809 O O . GLY A 1 229 ? 40.195 4.026 -23.251 1.00 25.77 229 GLY A O 1
ATOM 1810 N N . TRP A 1 230 ? 40.100 5.786 -21.856 1.00 25.48 230 TRP A N 1
ATOM 1811 C CA . TRP A 1 230 ? 40.027 6.815 -22.905 1.00 25.48 230 TRP A CA 1
ATOM 1812 C C . TRP A 1 230 ? 41.049 7.958 -22.772 1.00 25.48 230 TRP A C 1
ATOM 1814 O O . TRP A 1 230 ? 40.914 8.973 -23.441 1.00 25.48 230 TRP A O 1
ATOM 1824 N N . CYS A 1 231 ? 42.109 7.773 -21.977 1.00 25.39 231 CYS A N 1
ATOM 1825 C CA . CYS A 1 231 ? 43.324 8.593 -22.040 1.00 25.39 231 CYS A CA 1
ATOM 1826 C C . CYS A 1 231 ? 44.551 7.696 -21.829 1.00 25.39 231 CYS A C 1
ATOM 1828 O O . CYS A 1 231 ? 44.839 7.288 -20.705 1.00 25.39 231 CYS A O 1
ATOM 1830 N N . ARG A 1 232 ? 45.281 7.374 -22.904 1.00 24.88 232 ARG A N 1
ATOM 1831 C CA . ARG A 1 232 ? 46.673 6.918 -22.789 1.00 24.88 232 ARG A CA 1
ATOM 1832 C C . ARG A 1 232 ? 47.558 8.146 -22.580 1.00 24.88 232 ARG A C 1
ATOM 1834 O O . ARG A 1 232 ? 47.515 9.037 -23.417 1.00 24.88 232 ARG A O 1
ATOM 1841 N N . ALA A 1 233 ? 48.362 8.144 -21.517 1.00 25.69 233 ALA A N 1
ATOM 1842 C CA . ALA A 1 233 ? 49.819 8.345 -21.535 1.00 25.69 233 ALA A CA 1
ATOM 1843 C C . ALA A 1 233 ? 50.346 8.776 -20.150 1.00 25.69 233 ALA A C 1
ATOM 1845 O O . ALA A 1 233 ? 49.758 9.618 -19.480 1.00 25.69 233 ALA A O 1
ATOM 1846 N N . THR A 1 234 ? 51.500 8.198 -19.799 1.00 24.81 234 THR A N 1
ATOM 1847 C CA . THR A 1 234 ? 52.501 8.627 -18.798 1.00 24.81 234 THR A CA 1
ATOM 1848 C C . THR A 1 234 ? 52.164 8.573 -17.298 1.00 24.81 234 THR A C 1
ATOM 1850 O O . THR A 1 234 ? 51.575 9.478 -16.729 1.00 24.81 234 THR A O 1
ATOM 1853 N N . SER A 1 235 ? 52.642 7.475 -16.692 1.00 24.44 235 SER A N 1
ATOM 1854 C CA . SER A 1 235 ? 53.561 7.382 -15.537 1.00 24.44 235 SER A CA 1
ATOM 1855 C C . SER A 1 235 ? 53.312 8.133 -14.218 1.00 24.44 235 SER A C 1
ATOM 1857 O O . SER A 1 235 ? 53.031 9.321 -14.184 1.00 24.44 235 SER A O 1
ATOM 1859 N N . ALA A 1 236 ? 53.707 7.419 -13.156 1.00 25.58 236 ALA A N 1
ATOM 1860 C CA . ALA A 1 236 ? 54.105 7.869 -11.820 1.00 25.58 236 ALA A CA 1
ATOM 1861 C C . ALA A 1 236 ? 53.010 7.909 -10.735 1.00 25.58 236 ALA A C 1
ATOM 1863 O O . ALA A 1 236 ? 52.222 8.833 -10.573 1.00 25.58 236 ALA A O 1
ATOM 1864 N N . SER A 1 237 ? 53.052 6.823 -9.969 1.00 25.61 237 SER A N 1
ATOM 1865 C CA . SER A 1 237 ? 52.698 6.619 -8.568 1.00 25.61 237 SER A CA 1
ATOM 1866 C C . SER A 1 237 ? 52.648 7.841 -7.636 1.00 25.61 237 SER A C 1
ATOM 1868 O O . SER A 1 237 ? 53.551 8.672 -7.624 1.00 25.61 237 SER A O 1
ATOM 1870 N N . SER A 1 238 ? 51.696 7.739 -6.697 1.00 24.23 238 SER A N 1
ATOM 1871 C CA . SER A 1 238 ? 51.650 8.294 -5.330 1.00 24.23 238 SER A CA 1
ATOM 1872 C C . SER A 1 238 ? 50.697 9.471 -5.061 1.00 24.23 238 SER A C 1
ATOM 1874 O O . SER A 1 238 ? 50.424 10.314 -5.903 1.00 24.23 238 SER A O 1
ATOM 1876 N N . VAL A 1 239 ? 50.231 9.487 -3.806 1.00 26.58 239 VAL A N 1
ATOM 1877 C CA . VAL A 1 239 ? 49.444 10.504 -3.084 1.00 26.58 239 VAL A CA 1
ATOM 1878 C C . VAL A 1 239 ? 47.932 10.244 -2.955 1.00 26.58 239 VAL A C 1
ATOM 1880 O O . VAL A 1 239 ? 47.069 10.650 -3.728 1.00 26.58 239 VAL A O 1
ATOM 1883 N N . PHE A 1 240 ? 47.659 9.566 -1.842 1.00 26.98 240 PHE A N 1
ATOM 1884 C CA . PHE A 1 240 ? 46.413 9.420 -1.102 1.00 26.98 240 PHE A CA 1
ATOM 1885 C C . PHE A 1 240 ? 45.847 10.791 -0.653 1.00 26.98 240 PHE A C 1
ATOM 1887 O O . PHE A 1 240 ? 46.606 11.645 -0.203 1.00 26.98 240 PHE A O 1
ATOM 1894 N N . ARG A 1 241 ? 44.506 10.900 -0.619 1.00 25.25 241 ARG A N 1
ATOM 1895 C CA . ARG A 1 241 ? 43.630 11.826 0.156 1.00 25.25 241 ARG A CA 1
ATOM 1896 C C . ARG A 1 241 ? 42.858 12.919 -0.607 1.00 25.25 241 ARG A C 1
ATOM 1898 O O . ARG A 1 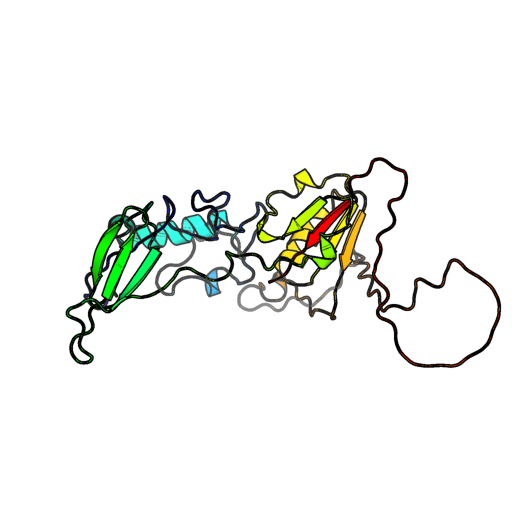241 ? 43.406 13.790 -1.261 1.00 25.25 241 ARG A O 1
ATOM 1905 N N . ARG A 1 242 ? 41.550 12.921 -0.293 1.00 29.19 242 ARG A N 1
ATOM 1906 C CA . ARG A 1 242 ? 40.572 14.030 -0.300 1.00 29.19 242 ARG A CA 1
ATOM 1907 C C . ARG A 1 242 ? 40.242 14.683 -1.650 1.00 29.19 242 ARG A C 1
ATOM 1909 O O . ARG A 1 242 ? 40.879 15.639 -2.068 1.00 29.19 242 ARG A O 1
ATOM 1916 N N . ARG A 1 243 ? 39.088 14.297 -2.210 1.00 24.42 243 ARG A N 1
ATOM 1917 C CA . ARG A 1 243 ? 38.013 15.224 -2.636 1.00 24.42 243 ARG A CA 1
ATOM 1918 C C . ARG A 1 243 ? 36.812 14.423 -3.143 1.00 24.42 243 ARG A C 1
ATOM 1920 O O . ARG A 1 243 ? 36.913 13.741 -4.156 1.00 24.42 243 ARG A O 1
ATOM 1927 N N . ALA A 1 244 ? 35.673 14.551 -2.464 1.00 33.28 244 ALA A N 1
ATOM 1928 C CA . ALA A 1 244 ? 34.376 14.208 -3.034 1.00 33.28 244 ALA A CA 1
ATOM 1929 C C . ALA A 1 244 ? 34.145 15.128 -4.244 1.00 33.28 244 ALA A C 1
ATOM 1931 O O . ALA A 1 244 ? 33.837 16.309 -4.087 1.00 33.28 244 ALA A O 1
ATOM 1932 N N . ARG A 1 245 ? 34.394 14.630 -5.459 1.00 30.03 245 ARG A N 1
ATOM 1933 C CA . ARG A 1 245 ? 34.073 15.360 -6.687 1.00 30.03 245 ARG A CA 1
ATOM 1934 C C . ARG A 1 245 ? 32.643 15.002 -7.081 1.00 30.03 245 ARG A C 1
ATOM 1936 O O . ARG A 1 245 ? 32.326 13.830 -7.254 1.00 30.03 245 ARG A O 1
ATOM 1943 N N . ARG A 1 246 ? 31.797 16.034 -7.172 1.00 30.62 246 ARG A N 1
ATOM 1944 C CA . ARG A 1 246 ? 30.421 15.983 -7.683 1.00 30.62 246 ARG A CA 1
ATOM 1945 C C . ARG A 1 246 ? 30.360 15.125 -8.951 1.00 30.62 246 ARG A C 1
ATOM 1947 O O . ARG A 1 246 ? 31.071 15.408 -9.912 1.00 30.62 246 ARG A O 1
ATOM 1954 N N . PHE A 1 247 ? 29.499 14.110 -8.949 1.00 33.09 247 PHE A N 1
ATOM 1955 C CA . PHE A 1 247 ? 29.091 13.412 -10.165 1.00 33.09 247 PHE A CA 1
ATOM 1956 C C . PHE A 1 247 ? 28.238 14.379 -10.993 1.00 33.09 247 PHE A C 1
ATOM 1958 O O . PHE A 1 247 ? 27.114 14.693 -10.617 1.00 33.09 247 PHE A O 1
ATOM 1965 N N . THR A 1 248 ? 28.771 14.881 -12.103 1.00 30.61 248 THR A N 1
ATOM 1966 C CA . THR A 1 248 ? 27.994 15.614 -13.107 1.00 30.61 248 THR A CA 1
ATOM 1967 C C . THR A 1 248 ? 27.738 14.693 -14.294 1.00 30.61 248 THR A C 1
ATOM 1969 O O . THR A 1 248 ? 28.648 14.353 -15.049 1.00 30.61 248 THR A O 1
ATOM 1972 N N . LEU A 1 249 ? 26.484 14.261 -14.454 1.00 36.38 249 LEU A N 1
ATOM 1973 C CA . LEU A 1 249 ? 26.027 13.557 -15.651 1.00 36.38 249 LEU A CA 1
ATOM 1974 C C . LEU A 1 249 ? 26.080 14.544 -16.830 1.00 36.38 249 LEU A C 1
ATOM 1976 O O . LEU A 1 249 ? 25.316 15.507 -16.867 1.00 36.38 249 LEU A O 1
ATOM 1980 N N . ARG A 1 250 ? 27.010 14.349 -17.776 1.00 29.20 250 ARG A N 1
ATOM 1981 C CA . ARG A 1 250 ? 27.054 15.148 -19.013 1.00 29.20 250 ARG A CA 1
ATOM 1982 C C . ARG A 1 250 ? 25.978 14.650 -19.991 1.00 29.20 250 ARG A C 1
ATOM 1984 O O . ARG A 1 250 ? 25.970 13.454 -20.288 1.00 29.20 250 ARG A O 1
ATOM 1991 N N . PRO A 1 251 ? 25.110 15.526 -20.524 1.00 32.31 251 PRO A N 1
ATOM 1992 C CA . PRO A 1 251 ? 24.198 15.155 -21.599 1.00 32.31 251 PRO A CA 1
ATOM 1993 C C . PRO A 1 251 ? 24.979 14.975 -22.909 1.00 32.31 251 PRO A C 1
ATOM 1995 O O . PRO A 1 251 ? 25.810 15.810 -23.264 1.00 32.31 251 PRO A O 1
ATOM 1998 N N . THR A 1 252 ? 24.730 13.876 -23.619 1.00 36.50 252 THR A N 1
ATOM 1999 C CA . THR A 1 252 ? 25.145 13.693 -25.020 1.00 36.50 252 THR A CA 1
ATOM 2000 C C . THR A 1 252 ? 24.094 14.304 -25.951 1.00 36.50 252 THR A C 1
ATOM 2002 O O . THR A 1 252 ? 22.913 14.265 -25.606 1.00 36.50 252 THR A O 1
ATOM 2005 N N . PRO A 1 253 ? 24.483 14.840 -27.121 1.00 35.19 253 PRO A N 1
ATOM 2006 C CA . PRO A 1 253 ? 23.584 15.532 -28.037 1.00 35.19 253 PRO A CA 1
ATOM 2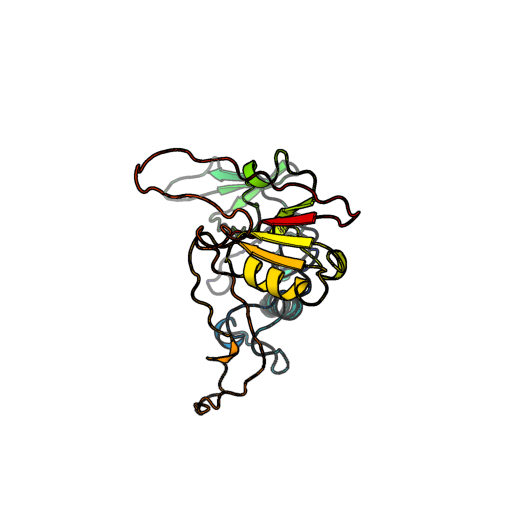007 C C . PRO A 1 253 ? 22.825 14.522 -28.907 1.00 35.19 253 PRO A C 1
ATOM 2009 O O . PRO A 1 253 ? 23.077 14.382 -30.094 1.00 35.19 253 PRO A O 1
ATOM 2012 N N . THR A 1 254 ? 21.906 13.784 -28.302 1.00 40.50 254 THR A N 1
ATOM 2013 C CA . THR A 1 254 ? 20.812 13.109 -29.005 1.00 40.50 254 THR A CA 1
ATOM 2014 C C . THR A 1 254 ? 19.583 13.247 -28.122 1.00 40.50 254 THR A C 1
ATOM 2016 O O . THR A 1 254 ? 19.700 13.177 -26.900 1.00 40.50 254 THR A O 1
ATOM 2019 N N . SER A 1 255 ? 18.421 13.488 -28.728 1.00 38.44 255 SER A N 1
ATOM 2020 C CA . SER A 1 255 ? 17.114 13.760 -28.101 1.00 38.44 255 SER A CA 1
ATOM 2021 C C . SER A 1 255 ? 16.538 12.584 -27.275 1.00 38.44 255 SER A C 1
ATOM 2023 O O . SER A 1 255 ? 15.338 12.327 -27.292 1.00 38.44 255 SER A O 1
ATOM 2025 N N . SER A 1 256 ? 17.382 11.840 -26.561 1.00 42.53 256 SER A N 1
ATOM 2026 C CA . SER A 1 256 ? 17.004 10.747 -25.672 1.00 42.53 256 SER A CA 1
ATOM 2027 C C . SER A 1 256 ? 16.790 11.304 -24.264 1.00 42.53 256 SER A C 1
ATOM 2029 O O . SER A 1 256 ? 17.722 11.758 -23.596 1.00 42.53 256 SER A O 1
ATOM 2031 N N . THR A 1 257 ? 15.539 11.307 -23.806 1.00 53.78 257 THR A N 1
ATOM 2032 C CA . THR A 1 257 ? 15.188 11.670 -22.429 1.00 53.78 257 THR A CA 1
ATOM 2033 C C . THR A 1 257 ? 15.932 10.743 -21.470 1.00 53.78 257 THR A C 1
ATOM 2035 O O . THR A 1 257 ? 15.739 9.526 -21.491 1.00 53.78 257 THR A O 1
ATOM 2038 N N . ILE A 1 258 ? 16.812 11.307 -20.637 1.00 57.88 258 ILE A N 1
ATOM 2039 C CA . ILE A 1 258 ? 17.468 10.551 -19.567 1.00 57.88 258 ILE A CA 1
ATOM 2040 C C . ILE A 1 258 ? 16.545 10.586 -18.350 1.00 57.88 258 ILE A C 1
ATOM 2042 O O . ILE A 1 258 ? 16.292 11.660 -17.799 1.00 57.88 258 ILE A O 1
ATOM 2046 N N . SER A 1 259 ? 16.068 9.420 -17.925 1.00 64.12 259 SER A N 1
ATOM 2047 C CA . SER A 1 259 ? 15.287 9.259 -16.699 1.00 64.12 259 SER A CA 1
ATOM 2048 C C . SER A 1 259 ? 16.162 8.655 -15.599 1.00 64.12 259 SER A C 1
ATOM 2050 O O . SER A 1 259 ? 16.778 7.606 -15.779 1.00 64.12 259 SER A O 1
ATOM 2052 N N . THR A 1 260 ? 16.218 9.300 -14.441 1.00 58.97 260 THR A N 1
ATOM 2053 C CA . THR A 1 260 ? 16.795 8.734 -13.221 1.00 58.97 260 THR A CA 1
ATOM 2054 C C . THR A 1 260 ? 15.658 8.286 -12.322 1.00 58.97 260 THR A C 1
ATOM 2056 O O . THR A 1 260 ? 14.839 9.110 -11.916 1.00 58.97 260 THR A O 1
ATOM 2059 N N . ILE A 1 261 ? 15.626 6.996 -11.997 1.00 64.56 261 ILE A N 1
ATOM 2060 C CA . ILE A 1 261 ? 14.694 6.444 -11.020 1.00 64.56 261 ILE A CA 1
ATOM 2061 C C . ILE A 1 261 ? 15.464 6.183 -9.729 1.00 64.56 261 ILE A C 1
ATOM 2063 O O . ILE A 1 261 ? 16.281 5.265 -9.648 1.00 64.56 261 ILE A O 1
ATOM 2067 N N . ALA A 1 262 ? 15.228 7.008 -8.717 1.00 54.97 262 ALA A N 1
ATOM 2068 C CA . ALA A 1 262 ? 15.748 6.777 -7.380 1.00 54.97 262 ALA A CA 1
ATOM 2069 C C . ALA A 1 262 ? 14.846 5.757 -6.681 1.00 54.97 262 ALA A C 1
ATOM 2071 O O . ALA A 1 262 ? 13.692 6.037 -6.358 1.00 54.97 262 ALA A O 1
ATOM 2072 N N . ALA A 1 263 ? 15.360 4.552 -6.481 1.00 50.75 263 ALA A N 1
ATOM 2073 C CA . ALA A 1 263 ? 14.631 3.456 -5.877 1.00 50.75 263 ALA A CA 1
ATOM 2074 C C . ALA A 1 263 ? 15.303 3.075 -4.560 1.00 50.75 263 ALA A C 1
ATOM 2076 O O . ALA A 1 263 ? 16.211 2.245 -4.494 1.00 50.75 263 ALA A O 1
ATOM 2077 N N . TRP A 1 264 ? 14.835 3.721 -3.502 1.00 48.19 264 TRP A N 1
ATOM 2078 C CA . TRP A 1 264 ? 15.225 3.426 -2.135 1.00 48.19 264 TRP A CA 1
ATOM 2079 C C . TRP A 1 264 ? 14.033 2.822 -1.402 1.00 48.19 264 TRP A C 1
ATOM 2081 O O . TRP A 1 264 ? 12.880 3.100 -1.739 1.00 48.19 264 TRP A O 1
ATOM 2091 N N . TRP A 1 265 ? 14.348 1.965 -0.437 1.00 38.75 265 TRP A N 1
ATOM 2092 C CA . TRP A 1 265 ? 13.469 1.777 0.707 1.00 38.75 265 TRP A CA 1
ATOM 2093 C C . TRP A 1 265 ? 13.471 3.060 1.531 1.00 38.75 265 TRP A C 1
ATOM 2095 O O . TRP A 1 265 ? 14.586 3.612 1.707 1.00 38.75 265 TRP A O 1
#

Foldseek 3Di:
DVVVVDDDAAEEQFPAPDQQLDAVTPSLQHLDAPAAWALQFQQVVDDPPAGQDPPADRTHHSVSRRVRRRVVCVVVVNVVRYDYNWDFPDKDFDPPADPVQTKIWTATPVGDIDIDSDDDDPPDDSRDDDDDCLVVPPDPFAEAESSPHYALVVQAQAAEEQEEDPPSSVSSQVRNCVRYPHYHYHYPDDDDDDDSVCPVPPPDDDDDDDDDDDDPPPPPPPPVPPPPPPDDDDDDDDDDDDDPDRDDDDDDPDPHRYYYYYYDD

pLDDT: mean 79.08, std 26.96, range [24.23, 98.31]

Radius of gyration: 24.69 Å; Cα contacts (8 Å, |Δi|>4): 345; chains: 1; bounding box: 73×53×64 Å